Protein AF-A0A1R3HVA0-F1 (afdb_monomer)

pLDDT: mean 83.68, std 16.05, range [24.59, 98.0]

Sequence (329 aa):
MGEVDPAFIQELEHRPKLSAIEAEGIPLIDLSVLNSADAEPDPNTLHSLVSEVGNACREWGFFQVINHGVSVEQRQKLEKASREFFAQQLEEKVKVRRDEVKVYGYYDGEHTKNVRDWKEVFDFLVQNPTIVPASKNPDDKEVIEWHNQWPHYPPELREACEEYSEELEKLAFKLMELIALSLGLPPNKFHVLGNSSEPYSKHFVLVHGSCHGSWSWYKLVPLLKSGGHNVTAIDLAGSGVDPQQVNTLRSISDYIKPLRDFMESLPDQQKVVLVGHSLGGLAISQAMERFPHKISVAVFVTALMPGPTLNISTLTERAYIVWIFGPTF

Foldseek 3Di:
DDDDPPLQDDDPVPDDDPPDPPPPDAAEQECLQVPDPPDNRDPVVLVVNLQSLLCNCVPPVGHHYPPLVQDPVLVVLLVVQVCFLVPDDPVQQCVQDADPQQNFGKDQQDDDPSGGHPDIDGGDDLDPQDWDQPDPDPVGPDIDTHGHRDGPPPPCNVVSCNVNVVSVVVSVLVSQLSPCVSVVHHSCPCVVVPDDPDLPAAEAEAEEAPPAALCVCVPVCVVSVVSVYHYDRGGFDCHDPHPHPPVPDPFVCNRLVRVVVVLVPDDLQAAHEYEAEAARLLSVLVCCVVPVSRYPHYHYHVYDHQDPVRDVVNVRPPDPPPDPDDDDD

Secondary structure (DSSP, 8-state):
-PPPPGGG---TTTS--SS----TT--EEE-GGG--TTSPPPHHHHHHHHHHHHHHHHHTS--EEES----HHHHHHHHHHHHHHHTS-HHHHGGGB--SSS-SEEE---EETTEE-S--EEE--SSSSEEEESSS-TT---EEEE-----SSSTTHHHHHHHHHHHHHHHHHHHHHHHHHHTTS-GGGGGGGS--SS----EEEEE--TT--GGGGTTHHHHHHHTT-EEEEEPPTTSTT--S-GGG--SHHHHTHHHHHHHHHS-TT--EEEEEETTHHHHHHHHHHH-GGGEEEEEEES-----TTS-HHHHHHH------PPP--

Nearest PDB structures (foldseek):
  3sty-assembly1_A  TM=9.573E-01  e=1.023E-14  Solanum habrochaites
  3stx-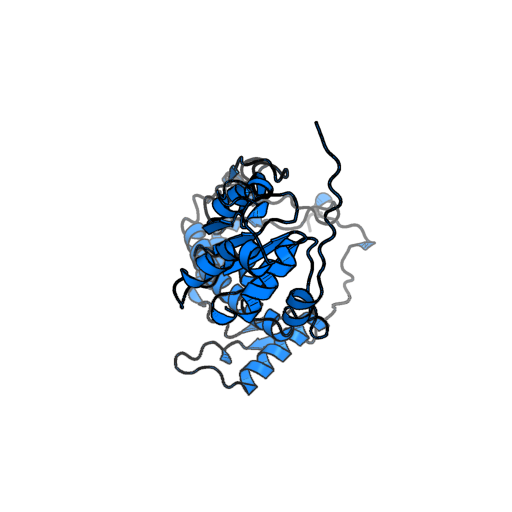assembly1_A  TM=9.542E-01  e=3.413E-14  Solanum habrochaites
  3stw-assembly1_A  TM=9.566E-01  e=6.435E-14  Solanum habrochaites
  3stx-assembly1_B  TM=9.586E-01  e=8.294E-14  Solanum habrochaites
  8sni-assembly2_B  TM=9.884E-01  e=5.924E-13  Hevea brasiliensis

Structure (mmCIF, N/CA/C/O backbone):
data_AF-A0A1R3HVA0-F1
#
_entry.id   AF-A0A1R3HVA0-F1
#
loop_
_atom_site.group_PDB
_atom_site.id
_atom_site.type_symbol
_atom_site.label_atom_id
_atom_site.label_alt_id
_atom_site.label_comp_id
_atom_site.label_asym_id
_atom_site.label_entity_id
_atom_site.label_seq_id
_atom_site.pdbx_PDB_ins_code
_atom_site.Cartn_x
_atom_site.Cartn_y
_atom_site.Cartn_z
_atom_site.occupancy
_atom_site.B_iso_or_equiv
_atom_site.auth_seq_id
_atom_site.auth_comp_id
_atom_site.auth_asym_id
_atom_site.auth_atom_id
_atom_site.pdbx_PDB_model_num
ATOM 1 N N . MET A 1 1 ? 1.323 -26.813 -36.403 1.00 47.94 1 MET A N 1
ATOM 2 C CA . MET A 1 1 ? 1.573 -26.145 -35.110 1.00 47.94 1 MET A CA 1
ATOM 3 C C . MET A 1 1 ? 3.075 -26.005 -35.000 1.00 47.94 1 MET A C 1
ATOM 5 O O . MET A 1 1 ? 3.745 -27.011 -35.188 1.00 47.94 1 MET A O 1
ATOM 9 N N . GLY A 1 2 ? 3.594 -24.783 -34.859 1.00 72.06 2 GLY A N 1
ATOM 10 C CA . GLY A 1 2 ? 5.030 -24.588 -34.638 1.00 72.06 2 GLY A CA 1
ATOM 11 C C . GLY A 1 2 ? 5.445 -25.205 -33.303 1.00 72.06 2 GLY A C 1
ATOM 12 O O . GLY A 1 2 ? 4.613 -25.312 -32.401 1.00 72.06 2 GLY A O 1
ATOM 13 N N . GLU A 1 3 ? 6.694 -25.652 -33.200 1.00 85.31 3 GLU A N 1
ATOM 14 C CA . GLU A 1 3 ? 7.251 -26.094 -31.922 1.00 85.31 3 GLU A CA 1
ATOM 15 C C . GLU A 1 3 ? 7.268 -24.920 -30.934 1.00 85.31 3 GLU A C 1
ATOM 17 O O . GLU A 1 3 ? 7.569 -23.783 -31.300 1.00 85.31 3 GLU A O 1
ATOM 22 N N . VAL A 1 4 ? 6.885 -25.197 -29.689 1.00 86.12 4 VAL A N 1
ATOM 23 C CA . VAL A 1 4 ? 6.932 -24.231 -28.588 1.00 86.12 4 VAL A CA 1
ATOM 24 C C . VAL A 1 4 ? 8.390 -24.080 -28.163 1.00 86.12 4 VAL A C 1
ATOM 26 O O . VAL A 1 4 ? 9.063 -25.090 -27.961 1.00 86.12 4 VAL A O 1
ATOM 29 N N . ASP A 1 5 ? 8.873 -22.843 -28.024 1.00 90.06 5 ASP A N 1
ATOM 30 C CA . ASP A 1 5 ? 10.244 -22.575 -27.579 1.00 90.06 5 ASP A CA 1
ATOM 31 C C . ASP A 1 5 ? 10.501 -23.259 -26.213 1.00 90.06 5 ASP A C 1
ATOM 33 O O . ASP A 1 5 ? 9.749 -23.018 -25.257 1.00 90.06 5 ASP A O 1
ATOM 37 N N . PRO A 1 6 ? 11.536 -24.123 -26.107 1.00 91.31 6 PRO A N 1
ATOM 38 C CA . PRO A 1 6 ? 11.882 -24.827 -24.876 1.00 91.31 6 PRO A CA 1
ATOM 39 C C . PRO A 1 6 ? 12.044 -23.929 -23.647 1.00 91.31 6 PRO A C 1
ATOM 41 O O . PRO A 1 6 ? 11.809 -24.400 -22.537 1.00 91.31 6 PRO A O 1
ATOM 44 N N . ALA A 1 7 ? 12.382 -22.646 -23.823 1.00 90.69 7 ALA A N 1
ATOM 45 C CA . ALA A 1 7 ? 12.515 -21.684 -22.730 1.00 90.69 7 ALA A CA 1
ATOM 46 C C . ALA A 1 7 ? 11.227 -21.500 -21.904 1.00 90.69 7 ALA A C 1
ATOM 48 O O . ALA A 1 7 ? 11.305 -21.095 -20.743 1.00 90.69 7 ALA A O 1
ATOM 49 N N . PHE A 1 8 ? 10.059 -21.813 -22.476 1.00 90.62 8 PHE A N 1
ATOM 50 C CA . PHE A 1 8 ? 8.759 -21.706 -21.806 1.00 90.62 8 PHE A CA 1
ATOM 51 C C . PHE A 1 8 ? 8.216 -23.041 -21.281 1.00 90.62 8 PHE A C 1
ATOM 53 O O . PHE A 1 8 ? 7.130 -23.099 -20.696 1.00 90.62 8 PHE A O 1
ATOM 60 N N . ILE A 1 9 ? 8.920 -24.146 -21.528 1.00 90.81 9 ILE A N 1
ATOM 61 C CA . ILE A 1 9 ? 8.429 -25.476 -21.185 1.00 90.81 9 ILE A CA 1
ATOM 62 C C . ILE A 1 9 ? 8.780 -25.778 -19.728 1.00 90.81 9 ILE A C 1
ATOM 64 O O . ILE A 1 9 ? 9.924 -26.051 -19.387 1.00 90.81 9 ILE A O 1
ATOM 68 N N . GLN A 1 10 ? 7.760 -25.786 -18.870 1.00 89.31 10 GLN A N 1
ATOM 69 C CA . GLN A 1 10 ? 7.892 -26.214 -17.477 1.00 89.31 10 GLN A CA 1
ATOM 70 C C . GLN A 1 10 ? 8.236 -27.709 -17.366 1.00 89.31 10 GLN A C 1
ATOM 72 O O . GLN A 1 10 ? 7.810 -28.527 -18.196 1.00 89.31 10 GLN A O 1
ATOM 77 N N . GLU A 1 11 ? 8.936 -28.082 -16.295 1.00 88.88 11 GLU A N 1
ATOM 78 C CA . GLU A 1 11 ? 9.159 -29.484 -15.927 1.00 88.88 11 GLU A CA 1
ATOM 79 C C . GLU A 1 11 ? 7.833 -30.218 -15.703 1.00 88.88 11 GLU A C 1
ATOM 81 O O . GLU A 1 11 ? 6.837 -29.621 -15.284 1.00 88.88 11 GLU A O 1
ATOM 86 N N . LEU A 1 12 ? 7.799 -31.525 -15.983 1.00 88.56 12 LEU A N 1
ATOM 87 C CA . LEU A 1 12 ? 6.560 -32.323 -15.957 1.00 88.56 12 LEU A CA 1
ATOM 88 C C . LEU A 1 12 ? 5.798 -32.212 -14.628 1.00 88.56 12 LEU A C 1
ATOM 90 O O . LEU A 1 12 ? 4.570 -32.169 -14.628 1.00 88.56 12 LEU A O 1
ATOM 94 N N . GLU A 1 13 ? 6.516 -32.121 -13.511 1.00 87.31 13 GLU A N 1
ATOM 95 C CA . GLU A 1 13 ? 5.953 -31.981 -12.164 1.00 87.31 13 GLU A CA 1
ATOM 96 C C . GLU A 1 13 ? 5.321 -30.609 -11.875 1.00 87.31 13 GLU A C 1
ATOM 98 O O . GLU A 1 13 ? 4.529 -30.476 -10.942 1.00 87.31 13 GLU A O 1
ATOM 103 N N . HIS A 1 14 ? 5.661 -29.581 -12.653 1.00 85.44 14 HIS A N 1
ATOM 104 C CA . HIS A 1 14 ? 5.143 -28.219 -12.501 1.00 85.44 14 HIS A CA 1
ATOM 105 C C . HIS A 1 14 ? 4.044 -27.883 -13.505 1.00 85.44 14 HIS A C 1
ATOM 107 O O . HIS A 1 14 ? 3.395 -26.843 -13.373 1.00 85.44 14 HIS A O 1
ATOM 113 N N . ARG A 1 15 ? 3.820 -28.743 -14.503 1.00 86.12 15 ARG A N 1
ATOM 114 C CA . ARG A 1 15 ? 2.757 -28.538 -15.485 1.00 86.12 15 ARG A CA 1
ATOM 115 C C . ARG A 1 15 ? 1.386 -28.655 -14.817 1.00 86.12 15 ARG A C 1
ATOM 117 O O . ARG A 1 15 ? 1.195 -29.516 -13.952 1.00 86.12 15 ARG A O 1
ATOM 124 N N . PRO A 1 16 ? 0.416 -27.817 -15.220 1.00 78.12 16 PRO A N 1
ATOM 125 C CA . PRO A 1 16 ? -0.932 -27.902 -14.689 1.00 78.12 16 PRO A CA 1
ATOM 126 C C . PRO A 1 16 ? -1.509 -29.292 -14.965 1.00 78.12 16 PRO A C 1
ATOM 128 O O . PRO A 1 16 ? -1.433 -29.814 -16.080 1.00 78.12 16 PRO A O 1
ATOM 131 N N . LYS A 1 17 ? -2.109 -29.897 -13.939 1.00 80.69 17 LYS A N 1
ATOM 132 C CA . LYS A 1 17 ? -2.913 -31.104 -14.117 1.00 80.69 17 LYS A CA 1
ATOM 133 C C . LYS A 1 17 ? -4.196 -30.676 -14.825 1.00 80.69 17 LYS A C 1
ATOM 135 O O . LYS A 1 17 ? -4.985 -29.936 -14.256 1.00 80.69 17 LYS A O 1
ATOM 140 N N . LEU A 1 18 ? -4.389 -31.129 -16.064 1.00 71.56 18 LEU A N 1
ATOM 141 C CA . LEU A 1 18 ? -5.514 -30.747 -16.936 1.00 71.56 18 LEU A CA 1
ATOM 142 C C . LEU A 1 18 ? -6.897 -31.201 -16.435 1.00 71.56 18 LEU A C 1
ATOM 144 O O . LEU A 1 18 ? -7.893 -30.969 -17.116 1.00 71.56 18 LEU A O 1
ATOM 148 N N . SER A 1 19 ? -6.988 -31.842 -15.266 1.00 72.00 19 SER A N 1
ATOM 149 C CA . SER A 1 19 ? -8.260 -31.960 -14.561 1.00 72.00 19 SER A CA 1
ATOM 150 C C . SER A 1 19 ? -8.711 -30.545 -14.212 1.00 72.00 19 SER A C 1
ATOM 152 O O . SER A 1 19 ? -8.188 -29.962 -13.265 1.00 72.00 19 SER A O 1
ATOM 154 N N . ALA A 1 20 ? -9.608 -29.976 -15.018 1.00 61.12 20 ALA A N 1
ATOM 155 C CA . ALA A 1 20 ? -10.210 -28.681 -14.756 1.00 61.12 20 ALA A CA 1
ATOM 156 C C . ALA A 1 20 ? -10.755 -28.690 -13.325 1.00 61.12 20 ALA A C 1
ATOM 158 O O . ALA A 1 20 ? -11.711 -29.398 -13.018 1.00 61.12 20 ALA A O 1
ATOM 159 N N . ILE A 1 21 ? -10.091 -27.961 -12.433 1.00 61.34 21 ILE A N 1
ATOM 160 C CA . ILE A 1 21 ? -10.681 -27.607 -11.154 1.00 61.34 21 ILE A CA 1
ATOM 161 C C . ILE A 1 21 ? -11.574 -26.425 -11.507 1.00 61.34 21 ILE A C 1
ATOM 163 O O . ILE A 1 21 ? -11.087 -25.302 -11.635 1.00 61.34 21 ILE A O 1
ATOM 167 N N . GLU A 1 22 ? -12.855 -26.680 -11.773 1.00 61.09 22 GLU A N 1
ATOM 168 C CA . GLU A 1 22 ? -13.839 -25.603 -11.723 1.00 61.09 22 GLU A CA 1
ATOM 169 C C . GLU A 1 22 ? -13.819 -25.080 -10.287 1.00 61.09 22 GLU A C 1
ATOM 171 O O . GLU A 1 22 ? -14.190 -25.777 -9.343 1.00 61.09 22 GLU A O 1
ATOM 176 N N . ALA A 1 23 ? -13.267 -23.881 -10.105 1.00 61.72 23 ALA A N 1
ATOM 177 C CA . ALA A 1 23 ? -13.282 -23.203 -8.822 1.00 61.72 23 ALA A CA 1
ATOM 178 C C . ALA A 1 23 ? -14.715 -22.723 -8.555 1.00 61.72 23 ALA A C 1
ATOM 180 O O . ALA A 1 23 ? -15.073 -21.586 -8.858 1.00 61.72 23 ALA A O 1
ATOM 181 N N . GLU A 1 24 ? -15.558 -23.604 -8.022 1.00 70.75 24 GLU A N 1
ATOM 182 C CA . GLU A 1 24 ? -16.847 -23.210 -7.466 1.00 70.75 24 GLU A CA 1
ATOM 183 C C . GLU A 1 24 ? -16.606 -22.440 -6.158 1.00 70.75 24 GLU A C 1
ATOM 185 O O . GLU A 1 24 ? -15.969 -22.948 -5.237 1.00 70.75 24 GLU A O 1
ATOM 190 N N . GLY A 1 25 ? -17.120 -21.210 -6.062 1.00 76.75 25 GLY A N 1
ATOM 191 C CA . GLY A 1 25 ? -17.254 -20.528 -4.770 1.00 76.75 25 GLY A CA 1
ATOM 192 C C . GLY A 1 25 ? -16.210 -19.473 -4.398 1.00 76.75 25 GLY A C 1
ATOM 193 O O . GLY A 1 25 ? -16.122 -19.158 -3.214 1.00 76.75 25 GLY A O 1
ATOM 194 N N . ILE A 1 26 ? -15.472 -18.875 -5.349 1.00 89.00 26 ILE A N 1
ATOM 195 C CA . ILE A 1 26 ? -14.672 -17.669 -5.039 1.00 89.00 26 ILE A CA 1
ATOM 196 C C . ILE A 1 26 ? -15.607 -16.605 -4.432 1.00 89.00 26 ILE A C 1
ATOM 198 O O . ILE A 1 26 ? -16.577 -16.228 -5.100 1.00 89.00 26 ILE A O 1
ATOM 202 N N . PRO A 1 27 ? -15.333 -16.097 -3.215 1.00 94.19 27 PRO A N 1
ATOM 203 C CA . PRO A 1 27 ? -16.203 -15.125 -2.567 1.00 94.19 27 PRO A CA 1
ATOM 204 C C . PRO A 1 27 ? -16.383 -13.868 -3.420 1.00 94.19 27 PRO A C 1
ATOM 206 O O . PRO A 1 27 ? -15.420 -13.357 -3.997 1.00 94.19 27 PRO A O 1
ATOM 209 N N . LEU A 1 28 ? -17.617 -13.371 -3.488 1.00 95.12 28 LEU A N 1
ATOM 210 C CA . LEU A 1 28 ? -17.992 -12.152 -4.199 1.00 95.12 28 LEU A CA 1
ATOM 211 C C . LEU A 1 28 ? -18.483 -11.124 -3.177 1.00 95.12 28 LEU A C 1
ATOM 213 O O . LEU A 1 28 ? -19.538 -11.313 -2.582 1.00 95.12 28 LEU A O 1
ATOM 217 N N . ILE A 1 29 ? -17.708 -10.061 -2.974 1.00 95.75 29 ILE A N 1
ATOM 218 C CA . ILE A 1 29 ? -17.959 -9.023 -1.973 1.00 95.75 29 ILE A CA 1
ATOM 219 C C . ILE A 1 29 ? -18.589 -7.799 -2.641 1.00 95.75 29 ILE A C 1
ATOM 221 O O . ILE A 1 29 ? -18.027 -7.236 -3.583 1.00 95.75 29 ILE A O 1
ATOM 225 N N . ASP A 1 30 ? -19.740 -7.363 -2.138 1.00 95.19 30 ASP A N 1
ATOM 226 C CA . ASP A 1 30 ? -20.446 -6.176 -2.622 1.00 95.19 30 ASP A CA 1
ATOM 227 C C . ASP A 1 30 ? -20.134 -4.951 -1.747 1.00 95.19 30 ASP A C 1
ATOM 229 O O . ASP A 1 30 ? -20.481 -4.909 -0.568 1.00 95.19 30 ASP A O 1
ATOM 233 N N . LEU A 1 31 ? -19.484 -3.933 -2.327 1.00 94.38 31 LEU A N 1
ATOM 234 C CA . LEU A 1 31 ? -19.133 -2.689 -1.627 1.00 94.38 31 LEU A CA 1
ATOM 235 C C . LEU A 1 31 ? -20.160 -1.564 -1.794 1.00 94.38 31 LEU A C 1
ATOM 237 O O . LEU A 1 31 ? -19.893 -0.432 -1.388 1.00 94.38 31 LEU A O 1
ATOM 241 N N . SER A 1 32 ? -21.341 -1.838 -2.352 1.00 91.19 32 SER A N 1
ATOM 242 C CA . SER A 1 32 ? -22.415 -0.842 -2.493 1.00 91.19 32 SER A CA 1
ATOM 243 C C . SER A 1 32 ? -22.791 -0.183 -1.162 1.00 91.19 32 SER A C 1
ATOM 245 O O . SER A 1 32 ? -23.057 1.019 -1.139 1.00 91.19 32 SER A O 1
ATOM 247 N N . VAL A 1 33 ? -22.706 -0.930 -0.054 1.00 87.31 33 VAL A N 1
ATOM 248 C CA . VAL A 1 33 ? -22.934 -0.451 1.323 1.00 87.31 33 VAL A CA 1
ATOM 249 C C . VAL A 1 33 ? -22.025 0.732 1.690 1.00 87.31 33 VAL A C 1
ATOM 251 O O . VAL A 1 33 ? -22.415 1.576 2.488 1.00 87.31 33 VAL A O 1
ATOM 254 N N . LEU A 1 34 ? -20.831 0.831 1.096 1.00 84.81 34 LEU A N 1
ATOM 255 C CA . LEU A 1 34 ? -19.857 1.891 1.384 1.00 84.81 34 LEU A CA 1
ATOM 256 C C . LEU A 1 34 ? -19.967 3.111 0.457 1.00 84.81 34 LEU A C 1
ATOM 258 O O . LEU A 1 34 ? -19.249 4.090 0.656 1.00 84.81 34 LEU A O 1
ATOM 262 N N . ASN A 1 35 ? -20.812 3.058 -0.574 1.00 77.06 35 ASN A N 1
ATOM 263 C CA . ASN A 1 35 ? -20.910 4.112 -1.589 1.00 77.06 35 ASN A CA 1
ATOM 264 C C . ASN A 1 35 ? -22.162 4.991 -1.440 1.00 77.06 35 ASN A C 1
ATOM 266 O O . ASN A 1 35 ? -22.431 5.817 -2.313 1.00 77.06 35 ASN A O 1
ATOM 270 N N . SER A 1 36 ? -22.946 4.834 -0.369 1.00 69.00 36 SER A N 1
ATOM 271 C CA . SER A 1 36 ? -24.101 5.695 -0.104 1.00 69.00 36 SER A CA 1
ATOM 272 C C . SER A 1 36 ? -23.646 7.098 0.304 1.00 69.00 36 SER A C 1
ATOM 274 O O . SER A 1 36 ? -23.049 7.279 1.361 1.00 69.00 36 SER A O 1
ATOM 276 N N . ALA A 1 37 ? -23.953 8.095 -0.528 1.00 57.78 37 ALA A N 1
ATOM 277 C CA . ALA A 1 37 ? -23.491 9.475 -0.364 1.00 57.78 37 ALA A CA 1
ATOM 278 C C . ALA A 1 37 ? -24.059 10.215 0.868 1.00 57.78 37 ALA A C 1
ATOM 280 O O . ALA A 1 37 ? -23.504 11.241 1.248 1.00 57.78 37 ALA A O 1
ATOM 281 N N . ASP A 1 38 ? -25.125 9.703 1.501 1.00 50.22 38 ASP A N 1
ATOM 282 C CA . ASP A 1 38 ? -25.958 10.499 2.420 1.00 50.22 38 ASP A CA 1
ATOM 283 C C . ASP A 1 38 ? -26.167 9.907 3.832 1.00 50.22 38 ASP A C 1
ATOM 285 O O . ASP A 1 38 ? -26.897 10.490 4.635 1.00 50.22 38 ASP A O 1
ATOM 289 N N . ALA A 1 39 ? -25.538 8.782 4.190 1.00 58.91 39 ALA A N 1
ATOM 290 C CA . ALA A 1 39 ? -25.623 8.236 5.550 1.00 58.91 39 ALA A CA 1
ATOM 291 C C . ALA A 1 39 ? -24.434 7.329 5.883 1.00 58.91 39 ALA A C 1
ATOM 293 O O . ALA A 1 39 ? -23.946 6.608 5.011 1.00 58.91 39 ALA A O 1
ATOM 294 N N . GLU A 1 40 ? -24.003 7.328 7.152 1.00 69.19 40 GLU A N 1
ATOM 295 C CA . GLU A 1 40 ? -23.144 6.249 7.644 1.00 69.19 40 GLU A CA 1
ATOM 296 C C . GLU A 1 40 ? -23.861 4.904 7.451 1.00 69.19 40 GLU A C 1
ATOM 298 O O . GLU A 1 40 ? -25.070 4.818 7.708 1.00 69.19 40 GLU A O 1
ATOM 303 N N . PRO A 1 41 ? -23.150 3.864 6.982 1.00 73.88 41 PRO A N 1
ATOM 304 C CA . PRO A 1 41 ? -23.753 2.561 6.759 1.00 73.88 41 PRO A CA 1
ATOM 305 C C . PRO A 1 41 ? -24.333 2.016 8.064 1.00 73.88 41 PRO A C 1
ATOM 307 O O . PRO A 1 41 ? -23.747 2.178 9.137 1.00 73.88 41 PRO A O 1
ATOM 310 N N . ASP A 1 42 ? -25.484 1.346 7.969 1.00 83.06 42 ASP A N 1
ATOM 311 C CA . ASP A 1 42 ? -26.102 0.707 9.128 1.00 83.06 42 ASP A CA 1
ATOM 312 C C . ASP A 1 42 ? -25.081 -0.228 9.812 1.00 83.06 42 ASP A C 1
ATOM 314 O O . ASP A 1 42 ? -24.479 -1.068 9.128 1.00 83.06 42 ASP A O 1
ATOM 318 N N . PRO A 1 43 ? -24.883 -0.134 11.141 1.00 85.62 43 PRO A N 1
ATOM 319 C CA . PRO A 1 43 ? -23.857 -0.903 11.838 1.00 85.62 43 PRO A CA 1
ATOM 320 C C . PRO A 1 43 ? -23.947 -2.418 11.626 1.00 85.62 43 PRO A C 1
ATOM 322 O O . PRO A 1 43 ? -22.913 -3.085 11.593 1.00 85.62 43 PRO A O 1
ATOM 325 N N . ASN A 1 44 ? -25.152 -2.976 11.450 1.00 88.31 44 ASN A N 1
ATOM 326 C CA . ASN A 1 44 ? -25.306 -4.411 11.204 1.00 88.31 44 ASN A CA 1
ATOM 327 C C . ASN A 1 44 ? -24.876 -4.776 9.781 1.00 88.31 44 ASN A C 1
ATOM 329 O O . ASN A 1 44 ? -24.213 -5.795 9.588 1.00 88.31 44 ASN A O 1
ATOM 333 N N . THR A 1 45 ? -25.209 -3.940 8.792 1.00 89.62 45 THR A N 1
ATOM 334 C CA . THR A 1 45 ? -24.762 -4.147 7.403 1.00 89.62 45 THR A CA 1
ATOM 335 C C . THR A 1 45 ? -23.243 -4.051 7.272 1.00 89.62 45 THR A C 1
ATOM 337 O O . THR A 1 45 ? -22.629 -4.923 6.657 1.00 89.62 45 THR A O 1
ATOM 340 N N . LEU A 1 46 ? -22.618 -3.069 7.932 1.00 90.81 46 LEU A N 1
ATOM 341 C CA . LEU A 1 46 ? -21.163 -2.942 7.974 1.00 90.81 46 LEU A CA 1
ATOM 342 C C . LEU A 1 46 ? -20.518 -4.144 8.675 1.00 90.81 46 LEU A C 1
ATOM 344 O O . LEU A 1 46 ? -19.532 -4.686 8.182 1.00 90.81 46 LEU A O 1
ATOM 348 N N . HIS A 1 47 ? -21.089 -4.602 9.793 1.00 93.25 47 HIS A N 1
ATOM 349 C CA . HIS A 1 47 ? -20.601 -5.789 10.493 1.00 93.25 47 HIS A CA 1
ATOM 350 C C . HIS A 1 47 ? -20.683 -7.055 9.621 1.00 93.25 47 HIS A C 1
ATOM 352 O O . HIS A 1 47 ? -19.749 -7.857 9.627 1.00 93.25 47 HIS A O 1
ATOM 358 N N . SER A 1 48 ? -21.763 -7.232 8.846 1.00 95.00 48 SER A N 1
ATOM 359 C CA . SER A 1 48 ? -21.881 -8.346 7.889 1.00 95.00 48 SER A CA 1
ATOM 360 C C . SER A 1 48 ? -20.780 -8.285 6.835 1.00 95.00 48 SER A C 1
ATOM 362 O O . SER A 1 48 ? -20.054 -9.259 6.659 1.00 95.00 48 SER A O 1
ATOM 364 N N . LEU A 1 49 ? -20.585 -7.118 6.213 1.00 95.88 49 LEU A N 1
ATOM 365 C CA . LEU A 1 49 ? -19.547 -6.909 5.204 1.00 95.88 49 LEU A CA 1
ATOM 366 C C . LEU A 1 49 ? -18.141 -7.198 5.755 1.00 95.88 49 LEU A C 1
ATOM 368 O O . LEU A 1 49 ? -17.355 -7.908 5.130 1.00 95.88 49 LEU A O 1
ATOM 372 N N . VAL A 1 50 ? -17.829 -6.690 6.950 1.00 96.69 50 VAL A N 1
ATOM 373 C CA . VAL A 1 50 ? -16.552 -6.950 7.632 1.00 96.69 50 VAL A CA 1
ATOM 374 C C . VAL A 1 50 ? -16.363 -8.447 7.894 1.00 96.69 50 VAL A C 1
ATOM 376 O O . VAL A 1 50 ? -15.269 -8.975 7.687 1.00 96.69 50 VAL A O 1
ATOM 379 N N . SER A 1 51 ? -17.419 -9.149 8.316 1.00 96.94 51 SER A N 1
ATOM 380 C CA . SER A 1 51 ? -17.369 -10.597 8.529 1.00 96.94 51 SER A CA 1
ATOM 381 C C . SER A 1 51 ? -17.161 -11.368 7.224 1.00 96.94 51 SER A C 1
ATOM 383 O O . SER A 1 51 ? -16.413 -12.344 7.218 1.00 96.94 51 SER A O 1
ATOM 385 N N . GLU A 1 52 ? -17.801 -10.961 6.128 1.00 96.69 52 GLU A N 1
ATOM 386 C CA . GLU A 1 52 ? -17.643 -11.589 4.813 1.00 96.69 52 GLU A CA 1
ATOM 387 C C . GLU A 1 52 ? -16.218 -11.421 4.278 1.00 96.69 52 GLU A C 1
ATOM 389 O O . GLU A 1 52 ? -15.601 -12.406 3.868 1.00 96.69 52 GLU A O 1
ATOM 394 N N . VAL A 1 53 ? -15.657 -10.210 4.371 1.00 96.69 53 VAL A N 1
ATOM 395 C CA . VAL A 1 53 ? -14.256 -9.938 4.012 1.00 96.69 53 VAL A CA 1
ATOM 396 C C . VAL A 1 53 ? -13.305 -10.763 4.879 1.00 96.69 53 VAL A C 1
ATOM 398 O O . VAL A 1 53 ? -12.412 -11.424 4.351 1.00 96.69 53 VAL A O 1
ATOM 401 N N . GLY A 1 54 ? -13.518 -10.793 6.198 1.00 96.75 54 GLY A N 1
ATOM 402 C CA . GLY A 1 54 ? -12.705 -11.589 7.118 1.00 96.75 54 GLY A CA 1
ATOM 403 C C . GLY A 1 54 ? -12.720 -13.085 6.790 1.00 96.75 54 GLY A C 1
ATOM 404 O O . GLY A 1 54 ? -11.666 -13.725 6.761 1.00 96.75 54 GLY A O 1
ATOM 405 N N . ASN A 1 55 ? -13.898 -13.636 6.486 1.00 96.12 55 ASN A N 1
ATOM 406 C CA . ASN A 1 55 ? -14.057 -15.035 6.088 1.00 96.12 55 ASN A CA 1
ATOM 407 C C . ASN A 1 55 ? -13.383 -15.320 4.742 1.00 96.12 55 ASN A C 1
ATOM 409 O O . ASN A 1 55 ? -12.680 -16.319 4.611 1.00 96.12 55 ASN A O 1
ATOM 413 N N . ALA A 1 56 ? -13.533 -14.431 3.759 1.00 95.00 56 ALA A N 1
ATOM 414 C CA . ALA A 1 56 ? -12.875 -14.569 2.466 1.00 95.00 56 ALA A CA 1
ATOM 415 C C . ALA A 1 56 ? -11.341 -14.551 2.597 1.00 95.00 56 ALA A C 1
ATOM 417 O O . ALA A 1 56 ? -10.657 -15.412 2.044 1.00 95.00 56 ALA A O 1
ATOM 418 N N . CYS A 1 57 ? -10.789 -13.629 3.391 1.00 94.56 57 CYS A N 1
ATOM 419 C CA . CYS A 1 57 ? -9.358 -13.588 3.686 1.00 94.56 57 CYS A CA 1
ATOM 420 C C . CYS A 1 57 ? -8.865 -14.854 4.399 1.00 94.56 57 CYS A C 1
ATOM 422 O O . CYS A 1 57 ? -7.782 -15.341 4.083 1.00 94.56 57 CYS A O 1
ATOM 424 N N . ARG A 1 58 ? -9.639 -15.382 5.356 1.00 93.75 58 ARG A N 1
ATOM 425 C CA . ARG A 1 58 ? -9.261 -16.551 6.162 1.00 93.75 58 ARG A CA 1
ATOM 426 C C . ARG A 1 58 ? -9.325 -17.864 5.382 1.00 93.75 58 ARG A C 1
ATOM 428 O O . ARG A 1 58 ? -8.398 -18.659 5.482 1.00 93.75 58 ARG A O 1
ATOM 435 N N . GLU A 1 59 ? -10.421 -18.101 4.669 1.00 92.25 59 GLU A N 1
ATOM 436 C CA . GLU A 1 59 ? -10.710 -19.401 4.051 1.00 92.25 59 GLU A CA 1
ATOM 437 C C . GLU A 1 59 ? -10.142 -19.508 2.631 1.00 92.25 59 GLU A C 1
ATOM 439 O O . GLU A 1 59 ? -9.705 -20.581 2.220 1.00 92.25 59 GLU A O 1
ATOM 444 N N . TRP A 1 60 ? -10.117 -18.396 1.887 1.00 91.44 60 TRP A N 1
ATOM 445 C CA . TRP A 1 60 ? -9.689 -18.378 0.484 1.00 91.44 60 TRP A CA 1
ATOM 446 C C . TRP A 1 60 ? -8.364 -17.652 0.262 1.00 91.44 60 TRP A C 1
ATOM 448 O O . TRP A 1 60 ? -7.596 -18.032 -0.619 1.00 91.44 60 TRP A O 1
ATOM 458 N N . GLY A 1 61 ? -8.107 -16.573 1.005 1.00 90.00 61 GLY A N 1
ATOM 459 C CA . GLY A 1 61 ? -6.998 -15.657 0.720 1.00 90.00 61 GLY A CA 1
ATOM 460 C C . GLY A 1 61 ? -7.180 -14.846 -0.573 1.00 90.00 61 GLY A C 1
ATOM 461 O O . GLY A 1 61 ? -6.277 -14.110 -0.963 1.00 90.00 61 GLY A O 1
ATOM 462 N N . PHE A 1 62 ? -8.339 -14.963 -1.232 1.00 90.50 62 PHE A N 1
ATOM 463 C CA . PHE A 1 62 ? -8.703 -14.258 -2.460 1.00 90.50 62 PHE A CA 1
ATOM 464 C C . PHE A 1 62 ? -10.225 -14.074 -2.543 1.00 90.50 62 PHE A C 1
ATOM 466 O O . PHE A 1 62 ? -10.981 -14.935 -2.094 1.00 90.50 62 PHE A O 1
ATOM 473 N N . PHE A 1 63 ? -10.679 -12.968 -3.132 1.00 94.62 63 PHE A N 1
ATOM 474 C CA . PHE A 1 63 ? -12.093 -12.687 -3.386 1.00 94.62 63 PHE A CA 1
ATOM 475 C C . PHE A 1 63 ? -12.258 -11.689 -4.531 1.00 94.62 63 PHE A C 1
ATOM 477 O O . PHE A 1 63 ? -11.342 -10.941 -4.870 1.00 94.62 63 PHE A O 1
ATOM 484 N N . GLN A 1 64 ? -13.445 -11.682 -5.127 1.00 94.81 64 GLN A N 1
ATOM 485 C CA . GLN A 1 64 ? -13.868 -10.689 -6.107 1.00 94.81 64 GLN A CA 1
ATOM 486 C C . GLN A 1 64 ? -14.630 -9.567 -5.411 1.00 94.81 64 GLN A C 1
ATOM 488 O O . GLN A 1 64 ? -15.291 -9.791 -4.399 1.00 94.81 64 GLN A O 1
ATOM 493 N N . VAL A 1 65 ? -14.568 -8.366 -5.977 1.00 95.50 65 VAL A N 1
ATOM 494 C CA . VAL A 1 65 ? -15.258 -7.191 -5.447 1.00 95.50 65 VAL A CA 1
ATOM 495 C C . VAL A 1 65 ? -16.128 -6.587 -6.542 1.00 95.50 65 VAL A C 1
ATOM 497 O O . VAL A 1 65 ? -15.661 -6.400 -7.664 1.00 95.50 65 VAL A O 1
ATOM 500 N N . ILE A 1 66 ? -17.377 -6.261 -6.220 1.00 95.38 66 ILE A N 1
ATOM 501 C CA . ILE A 1 66 ? -18.313 -5.547 -7.097 1.00 95.38 66 ILE A CA 1
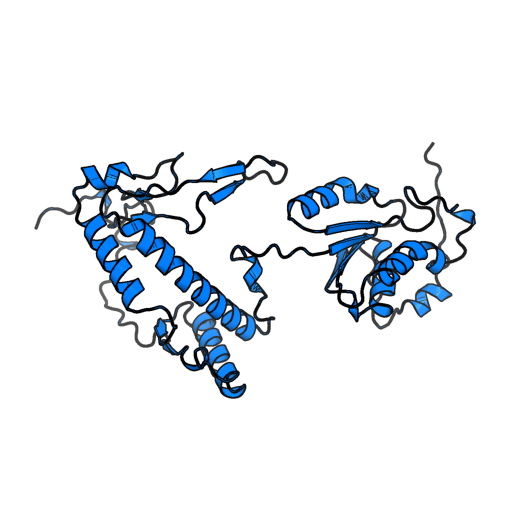ATOM 502 C C . ILE A 1 66 ? -18.800 -4.268 -6.428 1.00 95.38 66 ILE A C 1
ATOM 504 O O . ILE A 1 66 ? -18.641 -4.081 -5.222 1.00 95.38 66 ILE A O 1
ATOM 508 N N . ASN A 1 67 ? -19.372 -3.365 -7.230 1.00 94.56 67 ASN A N 1
ATOM 509 C CA . ASN A 1 67 ? -19.844 -2.060 -6.765 1.00 94.56 67 ASN A CA 1
ATOM 510 C C . ASN A 1 67 ? -18.760 -1.312 -5.968 1.00 94.56 67 ASN A C 1
ATOM 512 O O . ASN A 1 67 ? -19.033 -0.695 -4.950 1.00 94.56 67 ASN A O 1
ATOM 516 N N . HIS A 1 68 ? -17.506 -1.381 -6.416 1.00 93.44 68 HIS A N 1
ATOM 517 C CA . HIS A 1 68 ? -16.335 -0.840 -5.714 1.00 93.44 68 HIS A CA 1
ATOM 518 C C . HIS A 1 68 ? -16.099 0.666 -5.937 1.00 93.44 68 HIS A C 1
ATOM 520 O O . HIS A 1 68 ? -15.142 1.227 -5.414 1.00 93.44 68 HIS A O 1
ATOM 526 N N . GLY A 1 69 ? -16.933 1.331 -6.740 1.00 91.00 69 GLY A N 1
ATOM 527 C CA . GLY A 1 69 ? -16.869 2.779 -6.988 1.00 91.00 69 GLY A CA 1
ATOM 528 C C . GLY A 1 69 ? -15.904 3.223 -8.095 1.00 91.00 69 GLY A C 1
ATOM 529 O O . GLY A 1 69 ? -16.118 4.277 -8.678 1.00 91.00 69 GLY A O 1
ATOM 530 N N . VAL A 1 70 ? -14.898 2.415 -8.448 1.00 93.06 70 VAL A N 1
ATOM 531 C CA . VAL A 1 70 ? -13.988 2.714 -9.578 1.00 93.06 70 VAL A CA 1
ATOM 532 C C . VAL A 1 70 ? -14.737 2.758 -10.918 1.00 93.06 70 VAL A C 1
ATOM 534 O O . VAL A 1 70 ? -15.430 1.796 -11.277 1.00 93.06 70 VAL A O 1
ATOM 537 N N . SER A 1 71 ? -14.566 3.849 -11.676 1.00 94.44 71 SER A N 1
ATOM 538 C CA . SER A 1 71 ? -15.307 4.098 -12.918 1.00 94.44 71 SER A CA 1
ATOM 539 C C . SER A 1 71 ? -15.065 3.019 -13.977 1.00 94.44 71 SER A C 1
ATOM 541 O O . SER A 1 71 ? -13.946 2.549 -14.203 1.00 94.44 71 SER A O 1
ATOM 543 N N . VAL A 1 72 ? -16.136 2.647 -14.681 1.00 94.69 72 VAL A N 1
ATOM 544 C CA . VAL A 1 72 ? -16.064 1.770 -15.859 1.00 94.69 72 VAL A CA 1
ATOM 545 C C . VAL A 1 72 ? -15.240 2.429 -16.970 1.00 94.69 72 VAL A C 1
ATOM 547 O O . VAL A 1 72 ? -14.476 1.745 -17.645 1.00 94.69 72 VAL A O 1
ATOM 550 N N . GLU A 1 73 ? -15.355 3.747 -17.127 1.00 95.44 73 GLU A N 1
ATOM 551 C CA . GLU A 1 73 ? -14.691 4.514 -18.186 1.00 95.44 73 GLU A CA 1
ATOM 552 C C . GLU A 1 73 ? -13.170 4.522 -17.996 1.00 95.44 73 GLU A C 1
ATOM 554 O O . GLU A 1 73 ? -12.433 4.243 -18.940 1.00 95.44 73 GLU A O 1
ATOM 559 N N . GLN A 1 74 ? -12.692 4.739 -16.763 1.00 92.50 74 GLN A N 1
ATOM 560 C CA . GLN A 1 74 ? -11.261 4.681 -16.426 1.00 92.50 74 GLN A CA 1
ATOM 561 C C . GLN A 1 74 ? -10.679 3.285 -16.688 1.00 92.50 74 GLN A C 1
ATOM 563 O O . GLN A 1 74 ? -9.614 3.156 -17.292 1.00 92.50 74 GLN A O 1
ATOM 568 N N . ARG A 1 75 ? -11.412 2.222 -16.320 1.00 94.38 75 ARG A N 1
ATOM 569 C CA . ARG A 1 75 ? -11.009 0.834 -16.612 1.00 94.38 75 ARG A CA 1
ATOM 570 C C . ARG A 1 75 ? -10.896 0.572 -18.110 1.00 94.38 75 ARG A C 1
ATOM 572 O O . ARG A 1 75 ? -9.916 -0.020 -18.551 1.00 94.38 75 ARG A O 1
ATOM 579 N N . GLN A 1 76 ? -11.876 1.024 -18.890 1.00 96.38 76 GLN A N 1
ATOM 580 C CA . GLN A 1 76 ? -11.873 0.866 -20.345 1.00 96.38 76 GLN A CA 1
ATOM 581 C C . GLN A 1 76 ? -10.750 1.670 -21.010 1.00 96.38 76 GLN A C 1
ATOM 583 O O . GLN A 1 76 ? -10.126 1.173 -21.947 1.00 96.38 76 GLN A O 1
ATOM 588 N N . LYS A 1 77 ? -10.463 2.884 -20.519 1.00 96.56 77 LYS A N 1
ATOM 589 C CA . LYS A 1 77 ? -9.352 3.723 -20.989 1.00 96.56 77 LYS A CA 1
ATOM 590 C C . LYS A 1 77 ? -8.010 3.014 -20.783 1.00 96.56 77 LYS A C 1
ATOM 592 O O . LYS A 1 77 ? -7.250 2.884 -21.743 1.00 96.56 77 LYS A O 1
ATOM 597 N N . LEU A 1 78 ? -7.762 2.483 -19.581 1.00 96.31 78 LEU A N 1
ATOM 598 C CA . LEU A 1 78 ? -6.553 1.711 -19.284 1.00 96.31 78 LEU A CA 1
ATOM 599 C C . LEU A 1 78 ? -6.460 0.435 -20.127 1.00 96.31 78 LEU A C 1
ATOM 601 O O . LEU A 1 78 ? -5.413 0.158 -20.708 1.00 96.31 78 LEU A O 1
ATOM 605 N N . GLU A 1 79 ? -7.546 -0.338 -20.224 1.00 96.75 79 GLU A N 1
ATOM 606 C CA . GLU A 1 79 ? -7.561 -1.570 -21.016 1.00 96.75 79 GLU A CA 1
ATOM 607 C C . GLU A 1 79 ? -7.243 -1.286 -22.489 1.00 96.75 79 GLU A C 1
ATOM 609 O O . GLU A 1 79 ? -6.424 -1.980 -23.094 1.00 96.75 79 GLU A O 1
ATOM 614 N N . LYS A 1 80 ? -7.852 -0.242 -23.061 1.00 97.75 80 LYS A N 1
ATOM 615 C CA . LYS A 1 80 ? -7.604 0.180 -24.439 1.00 97.75 80 LYS A CA 1
ATOM 616 C C . LYS A 1 80 ? -6.141 0.578 -24.646 1.00 97.75 80 LYS A C 1
ATOM 618 O O . LYS A 1 80 ? -5.499 0.022 -25.535 1.00 97.75 80 LYS A O 1
ATOM 623 N N . ALA A 1 81 ? -5.610 1.484 -23.822 1.00 97.62 81 ALA A N 1
ATOM 624 C CA . ALA A 1 81 ? -4.231 1.955 -23.951 1.00 97.62 81 ALA A CA 1
ATOM 625 C C . ALA A 1 81 ? -3.214 0.816 -23.751 1.00 97.62 81 ALA A C 1
ATOM 627 O O . ALA A 1 81 ? -2.230 0.715 -24.480 1.00 97.62 81 ALA A O 1
ATOM 628 N N . SER A 1 82 ? -3.476 -0.100 -22.816 1.00 96.94 82 SER A N 1
ATOM 629 C CA . SER A 1 82 ? -2.657 -1.298 -22.613 1.00 96.94 82 SER A CA 1
ATOM 630 C C . SER A 1 82 ? -2.660 -2.202 -23.852 1.00 96.94 82 SER A C 1
ATOM 632 O O . SER A 1 82 ? -1.600 -2.582 -24.352 1.00 96.94 82 SER A O 1
ATOM 634 N N . ARG A 1 83 ? -3.838 -2.488 -24.426 1.00 97.44 83 ARG A N 1
ATOM 635 C CA . ARG A 1 83 ? -3.955 -3.285 -25.661 1.00 97.44 83 ARG A CA 1
ATOM 636 C C . ARG A 1 83 ? -3.212 -2.645 -26.830 1.00 97.44 83 ARG A C 1
ATOM 638 O O . ARG A 1 83 ? -2.516 -3.350 -27.554 1.00 97.44 83 ARG A O 1
ATOM 645 N N . GLU A 1 84 ? -3.345 -1.333 -27.004 1.00 98.00 84 GLU A N 1
ATOM 646 C CA . GLU A 1 84 ? -2.633 -0.576 -28.038 1.00 98.00 84 GLU A CA 1
ATOM 647 C C . GLU A 1 84 ? -1.115 -0.631 -27.832 1.00 98.00 84 GLU A C 1
ATOM 649 O O . GLU A 1 84 ? -0.383 -0.853 -28.796 1.00 98.00 84 GLU A O 1
ATOM 654 N N . PHE A 1 85 ? -0.638 -0.523 -26.587 1.00 97.94 85 PHE A N 1
ATOM 655 C CA . PHE A 1 85 ? 0.782 -0.652 -26.270 1.00 97.94 85 PHE A CA 1
ATOM 656 C C . PHE A 1 85 ? 1.337 -2.035 -26.635 1.00 97.94 85 PHE A C 1
ATOM 658 O O . PHE A 1 85 ? 2.321 -2.121 -27.372 1.00 97.94 85 PHE A O 1
ATOM 665 N N . PHE A 1 86 ? 0.706 -3.112 -26.157 1.00 97.31 86 PHE A N 1
ATOM 666 C CA . PHE A 1 86 ? 1.199 -4.480 -26.354 1.00 97.31 86 PHE A CA 1
ATOM 667 C C . PHE A 1 86 ? 1.022 -5.000 -27.789 1.00 97.31 86 PHE A C 1
ATOM 669 O O . PHE A 1 86 ? 1.745 -5.914 -28.193 1.00 97.31 86 PHE A O 1
ATOM 676 N N . ALA A 1 87 ? 0.119 -4.402 -28.574 1.00 97.25 87 ALA A N 1
ATOM 677 C CA . ALA A 1 87 ? -0.052 -4.693 -29.999 1.00 97.25 87 ALA A CA 1
ATOM 678 C C . ALA A 1 87 ? 1.086 -4.150 -30.883 1.00 97.25 87 ALA A C 1
ATOM 680 O O . ALA A 1 87 ? 1.171 -4.507 -32.061 1.00 97.25 87 ALA A O 1
ATOM 681 N N . GLN A 1 88 ? 1.956 -3.289 -30.347 1.00 97.44 88 GLN A N 1
ATOM 682 C CA . GLN A 1 88 ? 3.114 -2.780 -31.076 1.00 97.44 88 GLN A CA 1
ATOM 683 C C . GLN A 1 88 ? 4.157 -3.868 -31.350 1.00 97.44 88 GLN A C 1
ATOM 685 O O . GLN A 1 88 ? 4.245 -4.890 -30.663 1.00 97.44 88 GLN A O 1
ATOM 690 N N . GLN A 1 89 ? 5.000 -3.597 -32.348 1.00 96.94 89 GLN A N 1
ATOM 691 C CA . GLN A 1 89 ? 6.172 -4.415 -32.640 1.00 96.94 89 GLN A CA 1
ATOM 692 C C . GLN A 1 89 ? 7.144 -4.419 -31.455 1.00 96.94 89 GLN A C 1
ATOM 694 O O . GLN A 1 89 ? 7.209 -3.463 -30.674 1.00 96.94 89 GLN A O 1
ATOM 699 N N . LEU A 1 90 ? 7.918 -5.497 -31.324 1.00 95.31 90 LEU A N 1
ATOM 700 C CA . LEU A 1 90 ? 8.859 -5.664 -30.217 1.00 95.31 90 LEU A CA 1
ATOM 701 C C . LEU A 1 90 ? 9.861 -4.504 -30.152 1.00 95.31 90 LEU A C 1
ATOM 703 O O . LEU A 1 90 ? 10.163 -4.033 -29.060 1.00 95.31 90 LEU A O 1
ATOM 707 N N . GLU A 1 91 ? 10.308 -3.996 -31.301 1.00 96.62 91 GLU A N 1
ATOM 708 C CA . GLU A 1 91 ? 11.260 -2.888 -31.436 1.00 96.62 91 GLU A CA 1
ATOM 709 C C . GLU A 1 91 ? 10.764 -1.589 -30.789 1.00 96.62 91 GLU A C 1
ATOM 711 O O . GLU A 1 91 ? 11.570 -0.802 -30.299 1.00 96.62 91 GLU A O 1
ATOM 716 N N . GLU A 1 92 ? 9.449 -1.365 -30.758 1.00 96.12 92 GLU A N 1
ATOM 717 C CA . GLU A 1 92 ? 8.853 -0.208 -30.089 1.00 96.12 92 GLU A CA 1
ATOM 718 C C . GLU A 1 92 ? 8.756 -0.439 -28.579 1.00 96.12 92 GLU A C 1
ATOM 720 O O . GLU A 1 92 ? 9.154 0.422 -27.792 1.00 96.12 92 GLU A O 1
ATOM 725 N N . LYS A 1 93 ? 8.322 -1.635 -28.162 1.00 96.62 93 LYS A N 1
ATOM 726 C CA . LYS A 1 93 ? 8.183 -1.999 -26.743 1.00 96.62 93 LYS A CA 1
ATOM 727 C C . LYS A 1 93 ? 9.528 -1.992 -26.011 1.00 96.62 93 LYS A C 1
ATOM 729 O O . LYS A 1 93 ? 9.620 -1.503 -24.886 1.00 96.62 93 LYS A O 1
ATOM 734 N N . VAL A 1 94 ? 10.606 -2.453 -26.653 1.00 96.25 94 VAL A N 1
ATOM 735 C CA . VAL A 1 94 ? 11.942 -2.499 -26.028 1.00 96.25 94 VAL A CA 1
ATOM 736 C C . VAL A 1 94 ? 12.575 -1.124 -25.800 1.00 96.25 94 VAL A C 1
ATOM 738 O O . VAL A 1 94 ? 13.520 -1.029 -25.019 1.00 96.25 94 VAL A O 1
ATOM 741 N N . LYS A 1 95 ? 12.058 -0.044 -26.404 1.00 96.31 95 LYS A N 1
ATOM 742 C CA . LYS A 1 95 ? 12.551 1.327 -26.146 1.00 96.31 95 LYS A CA 1
ATOM 743 C C . LYS A 1 95 ? 12.353 1.759 -24.697 1.00 96.31 95 LYS A C 1
ATOM 745 O O . LYS A 1 95 ? 13.109 2.584 -24.194 1.00 96.31 95 LYS A O 1
ATOM 750 N N . VAL A 1 96 ? 11.350 1.185 -24.041 1.00 96.19 96 VAL A N 1
ATOM 751 C CA . VAL A 1 96 ? 11.024 1.410 -22.630 1.00 96.19 96 VAL A CA 1
ATOM 752 C C . VAL A 1 96 ? 11.320 0.178 -21.784 1.00 96.19 96 VAL A C 1
ATOM 754 O O . VAL A 1 96 ? 10.700 -0.023 -20.746 1.00 96.19 96 VAL A O 1
ATOM 757 N N . ARG A 1 97 ? 12.241 -0.686 -22.231 1.00 95.31 97 ARG A N 1
ATOM 758 C CA . ARG A 1 97 ? 12.620 -1.883 -21.480 1.00 95.31 97 ARG A CA 1
ATOM 759 C C . ARG A 1 97 ? 13.268 -1.491 -20.153 1.00 95.31 97 ARG A C 1
ATOM 761 O O . ARG A 1 97 ? 14.154 -0.636 -20.137 1.00 95.31 97 ARG A O 1
ATOM 768 N N . ARG A 1 98 ? 12.862 -2.154 -19.070 1.00 93.75 98 ARG A N 1
ATOM 769 C CA . ARG A 1 98 ? 13.532 -2.008 -17.774 1.00 93.75 98 ARG A CA 1
ATOM 770 C C . ARG A 1 98 ? 14.871 -2.752 -17.723 1.00 93.75 98 ARG A C 1
ATOM 772 O O . ARG A 1 98 ? 15.031 -3.799 -18.359 1.00 93.75 98 ARG A O 1
ATOM 779 N N . ASP A 1 99 ? 15.802 -2.232 -16.935 1.00 89.69 99 ASP A N 1
ATOM 780 C CA . ASP A 1 99 ? 17.120 -2.804 -16.652 1.00 89.69 99 ASP A CA 1
ATOM 781 C C . ASP A 1 99 ? 17.539 -2.552 -15.186 1.00 89.69 99 ASP A C 1
ATOM 783 O O . ASP A 1 99 ? 16.722 -2.148 -14.357 1.00 89.69 99 ASP A O 1
ATOM 787 N N . GLU A 1 100 ? 18.801 -2.834 -14.844 1.00 84.00 100 GLU A N 1
ATOM 788 C CA . GLU A 1 100 ? 19.340 -2.676 -13.482 1.00 84.00 100 GLU A CA 1
ATOM 789 C C . GLU A 1 100 ? 19.330 -1.223 -12.976 1.00 84.00 100 GLU A C 1
ATOM 791 O O . GLU A 1 100 ? 19.400 -0.989 -11.771 1.00 84.00 100 GLU A O 1
ATOM 796 N N . VAL A 1 101 ? 19.242 -0.246 -13.882 1.00 83.88 101 VAL A N 1
ATOM 797 C CA . VAL A 1 101 ? 19.224 1.189 -13.575 1.00 83.88 101 VAL A CA 1
ATOM 798 C C . VAL A 1 101 ? 17.806 1.740 -13.719 1.00 83.88 101 VAL A C 1
ATOM 800 O O . VAL A 1 101 ? 17.288 2.415 -12.831 1.00 83.88 101 VAL A O 1
ATOM 803 N N . LYS A 1 102 ? 17.155 1.443 -14.843 1.00 87.75 102 LYS A N 1
ATOM 804 C CA . LYS A 1 102 ? 15.782 1.825 -15.169 1.00 87.75 102 LYS A CA 1
ATOM 805 C C . LYS A 1 102 ? 14.851 0.701 -14.753 1.00 87.75 102 LYS A C 1
ATOM 807 O O . LYS A 1 102 ? 14.467 -0.122 -15.569 1.00 87.75 102 LYS A O 1
ATOM 812 N N . VAL A 1 103 ? 14.486 0.662 -13.483 1.00 86.81 103 VAL A N 1
ATOM 813 C CA . VAL A 1 103 ? 13.813 -0.502 -12.884 1.00 86.81 103 VAL A CA 1
ATOM 814 C C . VAL A 1 103 ? 12.341 -0.703 -13.299 1.00 86.81 103 VAL A C 1
ATOM 816 O O . VAL A 1 103 ? 11.777 -1.766 -13.038 1.00 86.81 103 VAL A O 1
ATOM 819 N N . TYR A 1 104 ? 11.727 0.269 -13.983 1.00 90.94 104 TYR A N 1
ATOM 820 C CA . TYR A 1 104 ? 10.327 0.237 -14.434 1.00 90.94 104 TYR A CA 1
ATOM 821 C C . TYR A 1 104 ? 10.210 0.404 -15.949 1.00 90.94 104 TYR A C 1
ATOM 823 O O . TYR A 1 104 ? 11.019 1.094 -16.568 1.00 90.94 104 TYR A O 1
ATOM 831 N N . GLY A 1 105 ? 9.193 -0.223 -16.536 1.00 93.94 105 GLY A N 1
ATOM 832 C CA . GLY A 1 105 ? 8.947 -0.263 -17.972 1.00 93.94 105 GLY A CA 1
ATOM 833 C C . GLY A 1 105 ? 8.637 -1.672 -18.479 1.00 93.94 105 GLY A C 1
ATOM 834 O O . GLY A 1 105 ? 8.248 -2.561 -17.721 1.00 93.94 105 GLY A O 1
ATOM 835 N N . TYR A 1 106 ? 8.813 -1.873 -19.782 1.00 96.81 106 TYR A N 1
ATOM 836 C CA . TYR A 1 106 ? 8.537 -3.131 -20.473 1.00 96.81 106 TYR A CA 1
ATOM 837 C C . TYR A 1 106 ? 9.513 -4.248 -20.080 1.00 96.81 106 TYR A C 1
ATOM 839 O O . TYR A 1 106 ? 10.726 -4.034 -19.973 1.00 96.81 106 TYR A O 1
ATOM 847 N N . TYR A 1 107 ? 9.007 -5.471 -19.941 1.00 93.62 107 TYR A N 1
ATOM 848 C CA . TYR A 1 107 ? 9.828 -6.661 -19.767 1.00 93.62 107 TYR A CA 1
ATOM 849 C C . TYR A 1 107 ? 9.104 -7.925 -20.234 1.00 93.62 107 TYR A C 1
ATOM 851 O O . TYR A 1 107 ? 7.891 -8.043 -20.135 1.00 93.62 107 TYR A O 1
ATOM 859 N N . ASP A 1 108 ? 9.857 -8.903 -20.720 1.00 92.56 108 ASP A N 1
ATOM 860 C CA . ASP A 1 108 ? 9.326 -10.162 -21.259 1.00 92.56 108 ASP A CA 1
ATOM 861 C C . ASP A 1 108 ? 10.135 -11.386 -20.809 1.00 92.56 108 ASP A C 1
ATOM 863 O O . ASP A 1 108 ? 9.955 -12.489 -21.321 1.00 92.56 108 ASP A O 1
ATOM 867 N N . GLY A 1 109 ? 11.084 -11.190 -19.893 1.00 89.38 109 GLY A N 1
ATOM 868 C CA . GLY A 1 109 ? 12.046 -12.202 -19.456 1.00 89.38 109 GLY A CA 1
ATOM 869 C C . GLY A 1 109 ? 11.846 -12.663 -18.016 1.00 89.38 109 GLY A C 1
ATOM 870 O O . GLY A 1 109 ? 12.813 -13.099 -17.396 1.00 89.38 109 GLY A O 1
ATOM 871 N N . GLU A 1 110 ? 10.655 -12.497 -17.433 1.00 87.25 110 GLU A N 1
ATOM 872 C CA . GLU A 1 110 ? 10.408 -12.959 -16.060 1.00 87.25 110 GLU A CA 1
ATOM 873 C C . GLU A 1 110 ? 10.461 -14.485 -15.991 1.00 87.25 110 GLU A C 1
ATOM 875 O O . GLU A 1 110 ? 10.089 -15.167 -16.945 1.00 87.25 110 GLU A O 1
ATOM 880 N N . HIS A 1 111 ? 10.955 -15.016 -14.873 1.00 88.88 111 HIS A N 1
ATOM 881 C CA . HIS A 1 111 ? 11.082 -16.454 -14.667 1.00 88.88 111 HIS A CA 1
ATOM 882 C C . HIS A 1 111 ? 10.302 -16.890 -13.431 1.00 88.88 111 HIS A C 1
ATOM 884 O O . HIS A 1 111 ? 10.530 -16.376 -12.335 1.00 88.88 111 HIS A O 1
ATOM 890 N N . THR A 1 112 ? 9.476 -17.921 -13.583 1.00 80.38 112 THR A N 1
ATOM 891 C CA . THR A 1 112 ? 8.845 -18.641 -12.476 1.00 80.38 112 THR A CA 1
ATOM 892 C C . THR A 1 112 ? 9.426 -20.046 -12.409 1.00 80.38 112 THR A C 1
ATOM 894 O O . THR A 1 112 ? 9.309 -20.828 -13.353 1.00 80.38 112 THR A O 1
ATOM 897 N N . LYS A 1 113 ? 10.057 -20.382 -11.275 1.00 81.56 113 LYS A N 1
ATOM 898 C CA . LYS A 1 113 ? 10.773 -21.658 -11.075 1.00 81.56 113 LYS A CA 1
ATOM 899 C C . LYS A 1 113 ? 11.853 -21.912 -12.143 1.00 81.56 113 LYS A C 1
ATOM 901 O O . LYS A 1 113 ? 11.975 -23.016 -12.656 1.00 81.56 113 LYS A O 1
ATOM 906 N N . ASN A 1 114 ? 12.645 -20.883 -12.460 1.00 85.06 114 ASN A N 1
ATOM 907 C CA . ASN A 1 114 ? 13.723 -20.911 -13.465 1.00 85.06 114 ASN A CA 1
ATOM 908 C C . ASN A 1 114 ? 13.276 -21.174 -14.915 1.00 85.06 114 ASN A C 1
ATOM 910 O O . ASN A 1 114 ? 14.120 -21.411 -15.773 1.00 85.06 114 ASN A O 1
ATOM 914 N N . VAL A 1 115 ? 11.978 -21.092 -15.205 1.00 89.62 115 VAL A N 1
ATOM 915 C CA . VAL A 1 115 ? 11.427 -21.203 -16.561 1.00 89.62 115 VAL A CA 1
ATOM 916 C C . VAL A 1 115 ? 10.834 -19.858 -16.944 1.00 89.62 115 VAL A C 1
ATOM 918 O O . VAL A 1 115 ? 10.207 -19.210 -16.104 1.00 89.62 115 VAL A O 1
ATOM 921 N N . ARG A 1 116 ? 11.051 -19.426 -18.189 1.00 90.19 116 ARG A N 1
ATOM 922 C CA . ARG A 1 116 ? 10.556 -18.137 -18.670 1.00 90.19 116 ARG A CA 1
ATOM 923 C C . ARG A 1 116 ? 9.029 -18.149 -18.691 1.00 90.19 116 ARG A C 1
ATOM 925 O O . ARG A 1 116 ? 8.412 -19.070 -19.228 1.00 90.19 116 ARG A O 1
ATOM 932 N N . ASP A 1 117 ? 8.425 -17.115 -18.123 1.00 89.31 117 ASP A N 1
ATOM 933 C CA . ASP A 1 117 ? 6.980 -16.945 -18.134 1.00 89.31 117 ASP A CA 1
ATOM 934 C C . ASP A 1 117 ? 6.494 -16.663 -19.561 1.00 89.31 117 ASP A C 1
ATOM 936 O O . ASP A 1 117 ? 7.077 -15.858 -20.289 1.00 89.31 117 ASP A O 1
ATOM 940 N N . TRP A 1 118 ? 5.377 -17.282 -19.953 1.00 90.88 118 TRP A N 1
ATOM 941 C CA . TRP A 1 118 ? 4.684 -16.959 -21.205 1.00 90.88 118 TRP A CA 1
ATOM 942 C C . TRP A 1 118 ? 3.869 -15.672 -21.039 1.00 90.88 118 TRP A C 1
ATOM 944 O O . TRP A 1 118 ? 2.637 -15.692 -21.012 1.00 90.88 118 TRP A O 1
ATOM 954 N N . LYS A 1 119 ? 4.555 -14.547 -20.839 1.00 92.06 119 LYS A N 1
ATOM 955 C CA . LYS A 1 119 ? 3.926 -13.238 -20.676 1.00 92.06 119 LYS A CA 1
ATOM 956 C C . LYS A 1 119 ? 4.885 -12.109 -21.029 1.00 92.06 119 LYS A C 1
ATOM 958 O O . LYS A 1 119 ? 6.103 -12.249 -20.962 1.00 92.06 119 LYS A O 1
ATOM 963 N N . GLU A 1 120 ? 4.292 -10.967 -21.320 1.00 94.19 120 GLU A N 1
ATOM 964 C CA . GLU A 1 120 ? 4.964 -9.676 -21.325 1.00 94.19 120 GLU A CA 1
ATOM 965 C C . GLU A 1 120 ? 4.358 -8.820 -20.209 1.00 94.19 120 GLU A C 1
ATOM 967 O O . GLU A 1 120 ? 3.188 -8.994 -19.858 1.00 94.19 120 GLU A O 1
ATOM 972 N N . VAL A 1 121 ? 5.148 -7.911 -19.646 1.00 94.44 121 VAL A N 1
ATOM 973 C CA . VAL A 1 121 ? 4.741 -7.011 -18.565 1.00 94.44 121 VAL A CA 1
ATOM 974 C C . VAL A 1 121 ? 5.197 -5.586 -18.848 1.00 94.44 121 VAL A C 1
ATOM 976 O O . VAL A 1 121 ? 6.157 -5.349 -19.583 1.00 94.44 121 VAL A O 1
ATOM 979 N N . PHE A 1 122 ? 4.493 -4.632 -18.251 1.00 95.19 122 PHE A N 1
ATOM 980 C CA . PHE A 1 122 ? 4.901 -3.238 -18.183 1.00 95.19 122 PHE A CA 1
ATOM 981 C C . PHE A 1 122 ? 4.692 -2.769 -16.746 1.00 95.19 122 PHE A C 1
ATOM 983 O O . PHE A 1 122 ? 3.553 -2.670 -16.291 1.00 95.19 122 PHE A O 1
ATOM 990 N N . ASP A 1 123 ? 5.788 -2.507 -16.041 1.00 92.62 123 ASP A N 1
ATOM 991 C CA . ASP A 1 123 ? 5.758 -2.122 -14.631 1.00 92.62 123 ASP A CA 1
ATOM 992 C C . ASP A 1 123 ? 5.933 -0.612 -14.477 1.00 92.62 123 ASP A C 1
ATOM 994 O O . ASP A 1 123 ? 6.757 -0.007 -15.162 1.00 92.62 123 ASP A O 1
ATOM 998 N N . PHE A 1 124 ? 5.203 -0.004 -13.547 1.00 91.38 124 PHE A N 1
ATOM 999 C CA . PHE A 1 124 ? 5.329 1.411 -13.200 1.00 91.38 124 PHE A CA 1
ATOM 1000 C C . PHE A 1 124 ? 4.976 1.638 -11.728 1.00 91.38 124 PHE A C 1
ATOM 1002 O O . PHE A 1 124 ? 4.349 0.789 -11.092 1.00 91.38 124 PHE A O 1
ATOM 1009 N N . LEU A 1 125 ? 5.354 2.800 -11.198 1.00 84.69 125 LEU A N 1
ATOM 1010 C CA . LEU A 1 125 ? 4.899 3.285 -9.896 1.00 84.69 125 LEU A CA 1
ATOM 1011 C C . LEU A 1 125 ? 4.018 4.521 -10.038 1.00 84.69 125 LEU A C 1
ATOM 1013 O O . LEU A 1 125 ? 4.225 5.344 -10.923 1.00 84.69 125 LEU A O 1
ATOM 1017 N N . VAL A 1 126 ? 3.053 4.675 -9.137 1.00 79.75 126 VAL A N 1
ATOM 1018 C CA . VAL A 1 126 ? 2.154 5.840 -9.122 1.00 79.75 126 VAL A CA 1
ATOM 1019 C C . VAL A 1 126 ? 2.928 7.112 -8.767 1.00 79.75 126 VAL A C 1
ATOM 1021 O O . VAL A 1 126 ? 2.813 8.135 -9.435 1.00 79.75 126 VAL A O 1
ATOM 1024 N N . GLN A 1 127 ? 3.783 7.034 -7.745 1.00 76.94 127 GLN A N 1
ATOM 1025 C CA . GLN A 1 127 ? 4.653 8.136 -7.352 1.00 76.94 127 GLN A CA 1
ATOM 1026 C C . GLN A 1 127 ? 5.847 8.230 -8.310 1.00 76.94 127 GLN A C 1
ATOM 1028 O O . GLN A 1 127 ? 6.625 7.289 -8.443 1.00 76.94 127 GLN A O 1
ATOM 1033 N N . ASN A 1 128 ? 6.027 9.369 -8.973 1.00 80.25 128 ASN A N 1
ATOM 1034 C CA . ASN A 1 128 ? 7.120 9.552 -9.926 1.00 80.25 128 ASN A CA 1
ATOM 1035 C C . ASN A 1 128 ? 7.704 10.981 -9.834 1.00 80.25 128 ASN A C 1
ATOM 1037 O O . ASN A 1 128 ? 6.975 11.932 -10.125 1.00 80.25 128 ASN A O 1
ATOM 1041 N N . PRO A 1 129 ? 8.989 11.159 -9.463 1.00 83.44 129 PRO A N 1
ATOM 1042 C CA . PRO A 1 129 ? 9.945 10.108 -9.110 1.00 83.44 129 PRO A CA 1
ATOM 1043 C C . PRO A 1 129 ? 9.585 9.396 -7.804 1.00 83.44 129 PRO A C 1
ATOM 1045 O O . PRO A 1 129 ? 9.101 10.013 -6.855 1.00 83.44 129 PRO A O 1
ATOM 1048 N N . THR A 1 130 ? 9.861 8.095 -7.742 1.00 81.50 130 THR A N 1
ATOM 1049 C CA . THR A 1 130 ? 9.870 7.364 -6.471 1.00 81.50 130 THR A CA 1
ATOM 1050 C C . THR A 1 130 ? 11.241 7.509 -5.831 1.00 81.50 130 THR A C 1
ATOM 1052 O O . THR A 1 130 ? 12.257 7.210 -6.453 1.00 81.50 130 THR A O 1
ATOM 1055 N N . ILE A 1 131 ? 11.268 7.938 -4.573 1.00 81.94 131 ILE A N 1
ATOM 1056 C CA . ILE A 1 131 ? 12.496 8.047 -3.786 1.00 81.94 131 ILE A CA 1
ATOM 1057 C C . ILE A 1 131 ? 12.661 6.753 -2.995 1.00 81.94 131 ILE A C 1
ATOM 1059 O O . ILE A 1 131 ? 11.789 6.405 -2.197 1.00 81.94 131 ILE A O 1
ATOM 1063 N N . VAL A 1 132 ? 13.777 6.052 -3.188 1.00 78.38 132 VAL A N 1
ATOM 1064 C CA . VAL A 1 132 ? 14.101 4.844 -2.418 1.00 78.38 132 VAL A CA 1
ATOM 1065 C C . VAL A 1 132 ? 15.483 4.948 -1.772 1.00 78.38 132 VAL A C 1
ATOM 1067 O O . VAL A 1 132 ? 16.342 5.670 -2.281 1.00 78.38 132 VAL A O 1
ATOM 1070 N N . PRO A 1 133 ? 15.734 4.243 -0.653 1.00 78.62 133 PRO A N 1
ATOM 1071 C CA . PRO A 1 133 ? 17.065 4.183 -0.056 1.00 78.62 133 PRO A CA 1
ATOM 1072 C C . PRO A 1 133 ? 18.099 3.645 -1.050 1.00 78.62 133 PRO A C 1
ATOM 1074 O O . PRO A 1 133 ? 17.855 2.635 -1.714 1.00 78.62 133 PRO A O 1
ATOM 1077 N N . ALA A 1 134 ? 19.262 4.292 -1.130 1.00 80.31 134 ALA A N 1
ATOM 1078 C CA . ALA A 1 134 ? 20.343 3.877 -2.024 1.00 80.31 134 ALA A CA 1
ATOM 1079 C C . ALA A 1 134 ? 20.960 2.531 -1.613 1.00 80.31 134 ALA A C 1
ATOM 1081 O O . ALA A 1 134 ? 21.498 1.803 -2.449 1.00 80.31 134 ALA A O 1
ATOM 1082 N N . SER A 1 135 ? 20.850 2.161 -0.334 1.00 78.25 135 SER A N 1
ATOM 1083 C CA . SER A 1 135 ? 21.288 0.862 0.157 1.00 78.25 135 SER A CA 1
ATOM 1084 C C . SER A 1 135 ? 20.342 0.274 1.202 1.00 78.25 135 SER A C 1
ATOM 1086 O O . SER A 1 135 ? 19.471 0.935 1.764 1.00 78.25 135 SER A O 1
ATOM 1088 N N . LYS A 1 136 ? 20.529 -1.021 1.480 1.00 72.38 136 LYS A N 1
ATOM 1089 C CA . LYS A 1 136 ? 19.822 -1.734 2.557 1.00 72.38 136 LYS A CA 1
ATOM 1090 C C . LYS A 1 136 ? 20.358 -1.378 3.949 1.00 72.38 136 LYS A C 1
ATOM 1092 O O . LYS A 1 136 ? 19.843 -1.904 4.934 1.00 72.38 136 LYS A O 1
ATOM 1097 N N . ASN A 1 137 ? 21.420 -0.573 4.037 1.00 71.75 137 ASN A N 1
ATOM 1098 C CA . ASN A 1 137 ? 21.992 -0.171 5.310 1.00 71.75 137 ASN A CA 1
ATOM 1099 C C . ASN A 1 137 ? 21.107 0.924 5.932 1.00 71.75 137 ASN A C 1
ATOM 1101 O O . ASN A 1 137 ? 21.023 2.008 5.369 1.00 71.75 137 ASN A O 1
ATOM 1105 N N . PRO A 1 138 ? 20.476 0.688 7.092 1.00 70.31 138 PRO A N 1
ATOM 1106 C CA . PRO A 1 138 ? 19.615 1.686 7.725 1.00 70.31 138 PRO A CA 1
ATOM 1107 C C . PRO A 1 138 ? 20.360 2.950 8.194 1.00 70.31 138 PRO A C 1
ATOM 1109 O O . PRO A 1 138 ? 19.714 3.963 8.452 1.00 70.31 138 PRO A O 1
ATOM 1112 N N . ASP A 1 139 ? 21.692 2.907 8.318 1.00 76.62 139 ASP A N 1
ATOM 1113 C CA . ASP A 1 139 ? 22.516 4.080 8.648 1.00 76.62 139 ASP A CA 1
ATOM 1114 C C . ASP A 1 139 ? 22.877 4.928 7.413 1.00 76.62 139 ASP A C 1
ATOM 1116 O O . ASP A 1 139 ? 23.376 6.050 7.554 1.00 76.62 139 ASP A O 1
ATOM 1120 N N . ASP A 1 140 ? 22.640 4.399 6.211 1.00 73.75 140 ASP A N 1
ATOM 1121 C CA . ASP A 1 140 ? 22.859 5.101 4.955 1.00 73.75 140 ASP A CA 1
ATOM 1122 C C . ASP A 1 140 ? 21.669 6.018 4.652 1.00 73.75 140 ASP A C 1
ATOM 1124 O O . ASP A 1 140 ? 20.513 5.597 4.628 1.00 73.75 140 ASP A O 1
ATOM 1128 N N . LYS A 1 141 ? 21.966 7.305 4.468 1.00 79.69 141 LYS A N 1
ATOM 1129 C CA . LYS A 1 141 ? 20.967 8.351 4.211 1.00 79.69 141 LYS A CA 1
ATOM 1130 C C . LYS A 1 141 ? 20.871 8.713 2.737 1.00 79.69 141 LYS A C 1
ATOM 1132 O O . LYS A 1 141 ? 20.083 9.595 2.395 1.00 79.69 141 LYS A O 1
ATOM 1137 N N . GLU A 1 142 ? 21.695 8.106 1.889 1.00 81.81 142 GLU A N 1
ATOM 1138 C CA . GLU A 1 142 ? 21.608 8.326 0.458 1.00 81.81 142 GLU A CA 1
ATOM 1139 C C . GLU A 1 142 ? 20.294 7.756 -0.076 1.00 81.81 142 GLU A C 1
ATOM 1141 O O . GLU A 1 142 ? 19.819 6.690 0.326 1.00 81.81 142 GLU A O 1
ATOM 1146 N N . VAL A 1 143 ? 19.691 8.505 -0.991 1.00 83.00 143 VAL A N 1
ATOM 1147 C CA . VAL A 1 143 ? 18.470 8.117 -1.684 1.00 83.00 143 VAL A CA 1
ATOM 1148 C C . VAL A 1 143 ? 18.728 8.147 -3.176 1.00 83.00 143 VAL A C 1
ATOM 1150 O O . VAL A 1 143 ? 19.487 8.981 -3.671 1.00 83.00 143 VAL A O 1
ATOM 1153 N N . ILE A 1 144 ? 18.089 7.231 -3.887 1.00 82.75 144 ILE A N 1
ATOM 1154 C CA . ILE A 1 144 ? 18.067 7.206 -5.342 1.00 82.75 144 ILE A CA 1
ATOM 1155 C C . ILE A 1 144 ? 16.650 7.496 -5.825 1.00 82.75 144 ILE A C 1
ATOM 1157 O O . ILE A 1 144 ? 15.661 7.143 -5.178 1.00 82.75 144 ILE A O 1
ATOM 1161 N N . GLU A 1 145 ? 16.567 8.159 -6.971 1.00 87.06 145 GLU A N 1
ATOM 1162 C CA . GLU A 1 145 ? 15.303 8.439 -7.636 1.00 87.06 145 GLU A CA 1
ATOM 1163 C C . GLU A 1 145 ? 15.061 7.419 -8.740 1.00 87.06 145 GLU A C 1
ATOM 1165 O O . GLU A 1 145 ? 15.879 7.238 -9.645 1.00 87.06 145 GLU A O 1
ATOM 1170 N N . TRP A 1 146 ? 13.903 6.780 -8.690 1.00 83.38 146 TRP A N 1
ATOM 1171 C CA . TRP A 1 146 ? 13.408 5.918 -9.747 1.00 83.38 146 TRP A CA 1
ATOM 1172 C C . TRP A 1 146 ? 12.367 6.649 -10.574 1.00 83.38 146 TRP A C 1
ATOM 1174 O O . TRP A 1 146 ? 11.431 7.245 -10.039 1.00 83.38 146 TRP A O 1
ATOM 1184 N N . HIS A 1 147 ? 12.544 6.577 -11.891 1.00 89.12 147 HIS A N 1
ATOM 1185 C CA . HIS A 1 147 ? 11.699 7.252 -12.867 1.00 89.12 147 HIS A CA 1
ATOM 1186 C C . HIS A 1 147 ? 11.024 6.230 -13.783 1.00 89.12 147 HIS A C 1
ATOM 1188 O O . HIS A 1 147 ? 11.699 5.390 -14.388 1.00 89.12 147 HIS A O 1
ATOM 1194 N N . ASN A 1 148 ? 9.703 6.330 -13.933 1.00 91.25 148 ASN A N 1
ATOM 1195 C CA . ASN A 1 148 ? 8.948 5.504 -14.878 1.00 91.25 148 ASN A CA 1
ATOM 1196 C C . ASN A 1 148 ? 9.396 5.755 -16.325 1.00 91.25 148 ASN A C 1
ATOM 1198 O O . ASN A 1 148 ? 9.598 6.899 -16.736 1.00 91.25 148 ASN A O 1
ATOM 1202 N N . GLN A 1 149 ? 9.495 4.687 -17.119 1.00 92.94 149 GLN A N 1
ATOM 1203 C CA . GLN A 1 149 ? 9.836 4.762 -18.541 1.00 92.94 149 GLN A CA 1
ATOM 1204 C C . GLN A 1 149 ? 8.562 4.671 -19.392 1.00 92.94 149 GLN A C 1
ATOM 1206 O O . GLN A 1 149 ? 8.151 3.591 -19.807 1.00 92.94 149 GLN A O 1
ATOM 1211 N N . TRP A 1 150 ? 7.911 5.808 -19.637 1.00 94.62 150 TRP A N 1
ATOM 1212 C CA . TRP A 1 150 ? 6.678 5.851 -20.429 1.00 94.62 150 TRP A CA 1
ATOM 1213 C C . TRP A 1 150 ? 6.951 5.781 -21.940 1.00 94.62 150 TRP A C 1
ATOM 1215 O O . TRP A 1 150 ? 7.887 6.430 -22.418 1.00 94.62 150 TRP A O 1
ATOM 1225 N N . PRO A 1 151 ? 6.156 5.019 -22.714 1.00 95.38 151 PRO A N 1
ATOM 1226 C CA . PRO A 1 151 ? 6.332 4.926 -24.158 1.00 95.38 151 PRO A CA 1
ATOM 1227 C C . PRO A 1 151 ? 5.850 6.192 -24.867 1.00 95.38 151 PRO A C 1
ATOM 1229 O O . PRO A 1 151 ? 5.034 6.950 -24.349 1.00 95.38 151 PRO A O 1
ATOM 1232 N N . HIS A 1 152 ? 6.332 6.403 -26.094 1.00 93.69 152 HIS A N 1
ATOM 1233 C CA . HIS A 1 152 ? 5.826 7.480 -26.948 1.00 93.69 152 HIS A CA 1
ATOM 1234 C C . HIS A 1 152 ? 4.407 7.193 -27.465 1.00 93.69 152 HIS A C 1
ATOM 1236 O O . HIS A 1 152 ? 3.616 8.118 -27.638 1.00 93.69 152 HIS A O 1
ATOM 1242 N N . TYR A 1 153 ? 4.089 5.917 -27.703 1.00 94.44 153 TYR A N 1
ATOM 1243 C CA . TYR A 1 153 ? 2.775 5.458 -28.140 1.00 94.44 153 TYR A CA 1
ATOM 1244 C C . TYR A 1 153 ? 2.332 4.223 -27.326 1.00 94.44 153 TYR A C 1
ATOM 1246 O O . TYR A 1 153 ? 3.163 3.341 -27.080 1.00 94.44 153 TYR A O 1
ATOM 1254 N N . PRO A 1 154 ? 1.051 4.130 -26.927 1.00 96.81 154 PRO A N 1
ATOM 1255 C CA . PRO A 1 154 ? 0.037 5.178 -27.032 1.00 96.81 154 PRO A CA 1
ATOM 1256 C C . PRO A 1 154 ? 0.305 6.300 -26.011 1.00 96.81 154 PRO A C 1
ATOM 1258 O O . PRO A 1 154 ? 0.674 6.005 -24.869 1.00 96.81 154 PRO A O 1
ATOM 1261 N N . PRO A 1 155 ? 0.160 7.583 -26.397 1.00 94.94 155 PRO A N 1
ATOM 1262 C CA . PRO A 1 155 ? 0.453 8.709 -25.508 1.00 94.94 155 PRO A CA 1
ATOM 1263 C C . PRO A 1 155 ? -0.459 8.742 -24.273 1.00 94.94 155 PRO A C 1
ATOM 1265 O O . PRO A 1 155 ? -0.066 9.259 -23.229 1.00 94.94 155 PRO A O 1
ATOM 1268 N N . GLU A 1 156 ? -1.647 8.146 -24.364 1.00 95.38 156 GLU A N 1
ATOM 1269 C CA . GLU A 1 156 ? -2.627 8.069 -23.284 1.00 95.38 156 GLU A CA 1
ATOM 1270 C C . GLU A 1 156 ? -2.273 7.026 -22.214 1.00 95.38 156 GLU A C 1
ATOM 1272 O O . GLU A 1 156 ? -2.892 7.038 -21.151 1.00 95.38 156 GLU A O 1
ATOM 1277 N N . LEU A 1 157 ? -1.298 6.129 -22.447 1.00 95.38 157 LEU A N 1
ATOM 1278 C CA . LEU A 1 157 ? -0.987 5.042 -21.505 1.00 95.38 157 LEU A CA 1
ATOM 1279 C C . LEU A 1 157 ? -0.641 5.574 -20.117 1.00 95.38 157 LEU A C 1
ATOM 1281 O O . LEU A 1 157 ? -1.126 5.052 -19.118 1.00 95.38 157 LEU A O 1
ATOM 1285 N N . ARG A 1 158 ? 0.182 6.624 -20.067 1.00 94.31 158 ARG A N 1
ATOM 1286 C CA . ARG A 1 158 ? 0.601 7.243 -18.811 1.00 94.31 158 ARG A CA 1
ATOM 1287 C C . ARG A 1 158 ? -0.597 7.754 -18.019 1.00 94.31 158 ARG A C 1
ATOM 1289 O O . ARG A 1 158 ? -0.772 7.367 -16.871 1.00 94.31 158 ARG A O 1
ATOM 1296 N N . GLU A 1 159 ? -1.402 8.605 -18.647 1.00 94.56 159 GLU A N 1
ATOM 1297 C CA . GLU A 1 159 ? -2.555 9.237 -18.003 1.00 94.56 159 GLU A CA 1
ATOM 1298 C C . GLU A 1 159 ? -3.576 8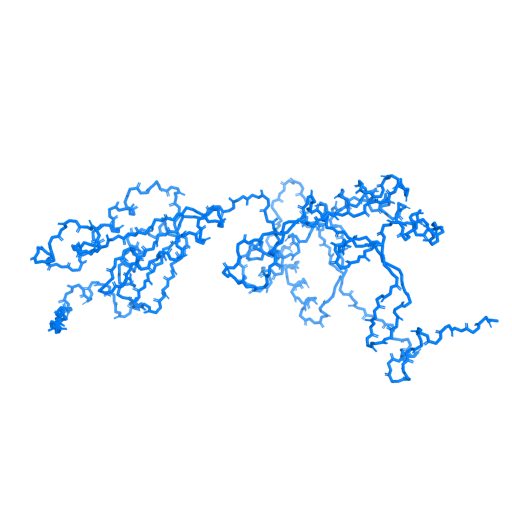.178 -17.564 1.00 94.56 159 GLU A C 1
ATOM 1300 O O . GLU A 1 159 ? -4.062 8.217 -16.440 1.00 94.56 159 GLU A O 1
ATOM 1305 N N . ALA A 1 160 ? -3.842 7.175 -18.407 1.00 95.75 160 ALA A N 1
ATOM 1306 C CA . ALA A 1 160 ? -4.759 6.088 -18.077 1.00 95.75 160 ALA A CA 1
ATOM 1307 C C . ALA A 1 160 ? -4.279 5.242 -16.884 1.00 95.75 160 ALA A C 1
ATOM 1309 O O . ALA A 1 160 ? -5.094 4.819 -16.064 1.00 95.75 160 ALA A O 1
ATOM 1310 N N . CYS A 1 161 ? -2.969 4.990 -16.783 1.00 94.25 161 CYS A N 1
ATOM 1311 C CA . CYS A 1 161 ? -2.365 4.309 -15.642 1.00 94.25 161 CYS A CA 1
ATOM 1312 C C . CYS A 1 161 ? -2.450 5.154 -14.365 1.00 94.25 161 CYS A C 1
ATOM 1314 O O . CYS A 1 161 ? -2.901 4.642 -13.345 1.00 94.25 161 CYS A O 1
ATOM 1316 N N . GLU A 1 162 ? -2.046 6.427 -14.421 1.00 90.88 162 GLU A N 1
ATOM 1317 C CA . GLU A 1 162 ? -2.051 7.345 -13.272 1.00 90.88 162 GLU A CA 1
ATOM 1318 C C . GLU A 1 162 ? -3.480 7.524 -12.714 1.00 90.88 162 GLU A C 1
ATOM 1320 O O . GLU A 1 162 ? -3.711 7.246 -11.538 1.00 90.88 162 GLU A O 1
ATOM 1325 N N . GLU A 1 163 ? -4.463 7.850 -13.563 1.00 92.12 163 GLU A N 1
ATOM 1326 C CA . GLU A 1 163 ? -5.871 8.026 -13.161 1.00 92.12 163 GLU A CA 1
ATOM 1327 C C . GLU A 1 163 ? -6.474 6.759 -12.537 1.00 92.12 163 GLU A C 1
ATOM 1329 O O . GLU A 1 163 ? -7.189 6.818 -11.534 1.00 92.12 163 GLU A O 1
ATOM 1334 N N . TYR A 1 164 ? -6.218 5.592 -13.135 1.00 93.62 164 TYR A N 1
ATOM 1335 C CA . TYR A 1 164 ? -6.761 4.336 -12.624 1.00 93.62 164 TYR A CA 1
ATOM 1336 C C . TYR A 1 164 ? -6.107 3.926 -11.301 1.00 93.62 164 TYR A C 1
ATOM 1338 O O . TYR A 1 164 ? -6.780 3.408 -10.406 1.00 93.62 164 TYR A O 1
ATOM 1346 N N . SER A 1 165 ? -4.804 4.170 -11.163 1.00 89.19 165 SER A N 1
ATOM 1347 C CA . SER A 1 165 ? -4.061 3.892 -9.941 1.00 89.19 165 SER A CA 1
ATOM 1348 C C . SER A 1 165 ? -4.543 4.719 -8.751 1.00 89.19 165 SER A C 1
ATOM 1350 O O . SER A 1 165 ? -4.655 4.163 -7.662 1.00 89.19 165 SER A O 1
ATOM 1352 N N . GLU A 1 166 ? -4.882 5.996 -8.944 1.00 87.19 166 GLU A N 1
ATOM 1353 C CA . GLU A 1 166 ? -5.443 6.843 -7.880 1.00 87.19 166 GLU A CA 1
ATOM 1354 C C . GLU A 1 166 ? -6.770 6.288 -7.333 1.00 87.19 166 GLU A C 1
ATOM 1356 O O . GLU A 1 166 ? -7.008 6.271 -6.123 1.00 87.19 166 GLU A O 1
ATOM 1361 N N . GLU A 1 167 ? -7.645 5.784 -8.207 1.00 89.50 167 GLU A N 1
ATOM 1362 C CA . GLU A 1 167 ? -8.910 5.173 -7.781 1.00 89.50 167 GLU A CA 1
ATOM 1363 C C . GLU A 1 167 ? -8.712 3.797 -7.134 1.00 89.50 167 GLU A C 1
ATOM 1365 O O . GLU A 1 167 ? -9.387 3.461 -6.154 1.00 89.50 167 GLU A O 1
ATOM 1370 N N . LEU A 1 168 ? -7.761 3.003 -7.636 1.00 91.06 168 LEU A N 1
ATOM 1371 C CA . LEU A 1 168 ? -7.394 1.736 -7.008 1.00 91.06 168 LEU A CA 1
ATOM 1372 C C . LEU A 1 168 ? -6.759 1.924 -5.632 1.00 91.06 168 LEU A C 1
ATOM 1374 O O . LEU A 1 168 ? -6.999 1.100 -4.754 1.00 91.06 168 LEU A O 1
ATOM 1378 N N . GLU A 1 169 ? -5.992 2.990 -5.417 1.00 87.81 169 GLU A N 1
ATOM 1379 C CA . GLU A 1 169 ? -5.415 3.305 -4.113 1.00 87.81 169 GLU A CA 1
ATOM 1380 C C . GLU A 1 169 ? -6.518 3.572 -3.079 1.00 87.81 169 GLU A C 1
ATOM 1382 O O . GLU A 1 169 ? -6.530 2.963 -2.006 1.00 87.81 169 GLU A O 1
ATOM 1387 N N . LYS A 1 170 ? -7.520 4.390 -3.429 1.00 88.81 170 LYS A N 1
ATOM 1388 C CA . LYS A 1 170 ? -8.697 4.633 -2.574 1.00 88.81 170 LYS A CA 1
ATOM 1389 C C . LYS A 1 170 ? -9.430 3.332 -2.245 1.00 88.81 170 LYS A C 1
ATOM 1391 O O . LYS A 1 170 ? -9.810 3.106 -1.094 1.00 88.81 170 LYS A O 1
ATOM 1396 N N . LEU A 1 171 ? -9.627 2.465 -3.241 1.00 91.81 171 LEU A N 1
ATOM 1397 C CA . LEU A 1 171 ? -10.248 1.155 -3.042 1.00 91.81 171 LEU A CA 1
ATOM 1398 C C . LEU A 1 171 ? -9.396 0.250 -2.137 1.00 91.81 171 LEU A C 1
ATOM 1400 O O . LEU A 1 171 ? -9.939 -0.410 -1.253 1.00 91.81 171 LEU A O 1
ATOM 1404 N N . ALA A 1 172 ? -8.076 0.239 -2.319 1.00 90.69 172 ALA A N 1
ATOM 1405 C CA . ALA A 1 172 ? -7.157 -0.547 -1.507 1.00 90.69 172 ALA A CA 1
ATOM 1406 C C . ALA A 1 172 ? -7.207 -0.126 -0.033 1.00 90.69 172 ALA A C 1
ATOM 1408 O O . ALA A 1 172 ? -7.286 -0.995 0.835 1.00 90.69 172 ALA A O 1
ATOM 1409 N N . PHE A 1 173 ? -7.246 1.180 0.261 1.00 88.31 173 PHE A N 1
ATOM 1410 C CA . PHE A 1 173 ? -7.427 1.670 1.630 1.00 88.31 173 PHE A CA 1
ATOM 1411 C C . PHE A 1 173 ? -8.752 1.202 2.237 1.00 88.31 173 PHE A C 1
ATOM 1413 O O . PHE A 1 173 ? -8.733 0.615 3.316 1.00 88.31 173 PHE A O 1
ATOM 1420 N N . LYS A 1 174 ? -9.877 1.331 1.519 1.00 90.88 174 LYS A N 1
ATOM 1421 C CA . LYS A 1 174 ? -11.180 0.817 1.990 1.00 90.88 174 LYS A CA 1
ATOM 1422 C C . LYS A 1 174 ? -11.128 -0.680 2.314 1.00 90.88 174 LYS A C 1
ATOM 1424 O O . LYS A 1 174 ? -11.618 -1.113 3.354 1.00 90.88 174 LYS A O 1
ATOM 1429 N N . LEU A 1 175 ? -10.515 -1.485 1.445 1.00 94.00 175 LEU A N 1
ATOM 1430 C CA . LEU A 1 175 ? -10.359 -2.924 1.678 1.00 94.00 175 LEU A CA 1
ATOM 1431 C C . LEU A 1 175 ? -9.460 -3.212 2.889 1.00 94.00 175 LEU A C 1
ATOM 1433 O O . LEU A 1 175 ? -9.784 -4.082 3.695 1.00 94.00 175 LEU A O 1
ATOM 1437 N N . MET A 1 176 ? -8.365 -2.468 3.060 1.00 91.88 176 MET A N 1
ATOM 1438 C CA . MET A 1 176 ? -7.491 -2.591 4.229 1.00 91.88 176 MET A CA 1
ATOM 1439 C C . MET A 1 176 ? -8.209 -2.234 5.534 1.00 91.88 176 MET A C 1
ATOM 1441 O O . MET A 1 176 ? -7.993 -2.916 6.535 1.00 91.88 176 MET A O 1
ATOM 1445 N N . GLU A 1 177 ? -9.078 -1.222 5.532 1.00 92.06 177 GLU A N 1
ATOM 1446 C CA . GLU A 1 177 ? -9.907 -0.875 6.690 1.00 92.06 177 GLU A CA 1
ATOM 1447 C C . GLU A 1 177 ? -10.863 -2.015 7.054 1.00 92.06 177 GLU A C 1
ATOM 1449 O O . GLU A 1 177 ? -10.923 -2.411 8.218 1.00 92.06 177 GLU A O 1
ATOM 1454 N N . LEU A 1 178 ? -11.554 -2.605 6.070 1.00 94.25 178 LEU A N 1
ATOM 1455 C CA . LEU A 1 178 ? -12.432 -3.762 6.291 1.00 94.25 178 LEU A CA 1
ATOM 1456 C C . LEU A 1 178 ? -11.660 -4.964 6.850 1.00 94.25 178 LEU A C 1
ATOM 1458 O O . LEU A 1 178 ? -12.117 -5.616 7.791 1.00 94.25 178 LEU A O 1
ATOM 1462 N N . ILE A 1 179 ? -10.461 -5.231 6.321 1.00 94.25 179 ILE A N 1
ATOM 1463 C CA . ILE A 1 179 ? -9.584 -6.295 6.823 1.00 94.25 179 ILE A CA 1
ATOM 1464 C C . ILE A 1 179 ? -9.147 -5.993 8.262 1.00 94.25 179 ILE A C 1
ATOM 1466 O O . ILE A 1 179 ? -9.218 -6.878 9.114 1.00 94.25 179 ILE A O 1
ATOM 1470 N N . ALA A 1 180 ? -8.744 -4.759 8.574 1.00 92.88 180 ALA A N 1
ATOM 1471 C CA . ALA A 1 180 ? -8.368 -4.367 9.931 1.00 92.88 180 ALA A CA 1
ATOM 1472 C C . ALA A 1 180 ? -9.528 -4.558 10.917 1.00 92.88 180 ALA A C 1
ATOM 1474 O O . ALA A 1 180 ? -9.342 -5.165 11.974 1.00 92.88 180 ALA A O 1
ATOM 1475 N N . LEU A 1 181 ? -10.733 -4.126 10.542 1.00 93.94 181 LEU A N 1
ATOM 1476 C CA . LEU A 1 181 ? -11.940 -4.322 11.342 1.00 93.94 181 LEU A CA 1
ATOM 1477 C C . LEU A 1 181 ? -12.239 -5.810 11.565 1.00 93.94 181 LEU A C 1
ATOM 1479 O O . LEU A 1 181 ? -12.560 -6.199 12.687 1.00 93.94 181 LEU A O 1
ATOM 1483 N N . SER A 1 182 ? -12.054 -6.660 10.548 1.00 95.88 182 SER A N 1
ATOM 1484 C CA . SER A 1 182 ? -12.265 -8.114 10.664 1.00 95.88 182 SER A CA 1
ATOM 1485 C C . SER A 1 182 ? -11.311 -8.783 11.664 1.00 95.88 182 SER A C 1
ATOM 1487 O O . SER A 1 182 ? -11.626 -9.823 12.242 1.00 95.88 182 SER A O 1
ATOM 1489 N N . LEU A 1 183 ? -10.160 -8.155 11.918 1.00 94.12 183 LEU A N 1
ATOM 1490 C CA . LEU A 1 183 ? -9.164 -8.576 12.904 1.00 94.12 183 LEU A CA 1
ATOM 1491 C C . LEU A 1 183 ? -9.395 -7.956 14.294 1.00 94.12 183 LEU A C 1
ATOM 1493 O O . LEU A 1 183 ? -8.594 -8.185 15.201 1.00 94.12 183 LEU A O 1
ATOM 1497 N N . GLY A 1 184 ? -10.448 -7.151 14.476 1.00 92.44 184 GLY A N 1
ATOM 1498 C CA . GLY A 1 184 ? -10.690 -6.394 15.708 1.00 92.44 184 GLY A CA 1
ATOM 1499 C C . GLY A 1 184 ? -9.709 -5.236 15.919 1.00 92.44 184 GLY A C 1
ATOM 1500 O O . GLY A 1 184 ? -9.474 -4.821 17.055 1.00 92.44 184 GLY A O 1
ATOM 1501 N N . LEU A 1 185 ? -9.097 -4.732 14.844 1.00 92.19 185 LEU A N 1
ATOM 1502 C CA . LEU A 1 185 ? -8.156 -3.613 14.868 1.00 92.19 185 LEU A CA 1
ATOM 1503 C C . LEU A 1 185 ? -8.851 -2.300 14.464 1.00 92.19 185 LEU A C 1
ATOM 1505 O O . LEU A 1 185 ? -9.885 -2.324 13.797 1.00 92.19 185 LEU A O 1
ATOM 1509 N N . PRO A 1 186 ? -8.274 -1.135 14.821 1.00 89.81 186 PRO A N 1
ATOM 1510 C CA . PRO A 1 186 ? -8.722 0.142 14.273 1.00 89.81 186 PRO A CA 1
ATOM 1511 C 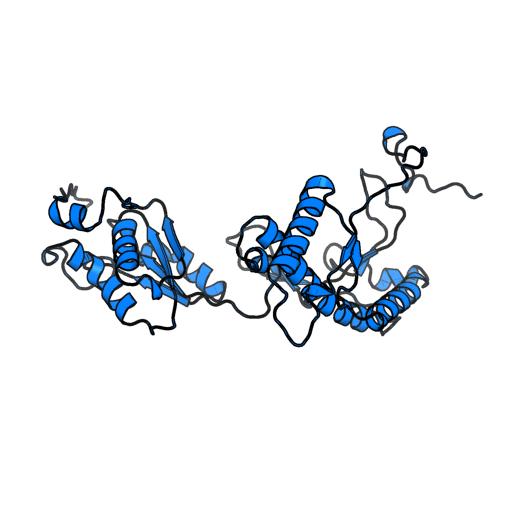C . PRO A 1 186 ? -8.648 0.139 12.734 1.00 89.81 186 PRO A C 1
ATOM 1513 O O . PRO A 1 186 ? -7.666 -0.378 12.199 1.00 89.81 186 PRO A O 1
ATOM 1516 N N . PRO A 1 187 ? -9.610 0.751 12.018 1.00 84.31 187 PRO A N 1
ATOM 1517 C CA . PRO A 1 187 ? -9.679 0.694 10.551 1.00 84.31 187 PRO A CA 1
ATOM 1518 C C . PRO A 1 187 ? -8.397 1.222 9.889 1.00 84.31 187 PRO A C 1
ATOM 1520 O O . PRO A 1 187 ? -7.818 0.586 9.016 1.00 84.31 187 PRO A O 1
ATOM 1523 N N . ASN A 1 188 ? -7.842 2.312 10.415 1.00 85.19 188 ASN A N 1
ATOM 1524 C CA . ASN A 1 188 ? -6.628 2.935 9.894 1.00 85.19 188 ASN A CA 1
ATOM 1525 C C . ASN A 1 188 ? -5.318 2.218 10.275 1.00 85.19 188 ASN A C 1
ATOM 1527 O O . ASN A 1 188 ? -4.231 2.753 10.040 1.00 85.19 188 ASN A O 1
ATOM 1531 N N . LYS A 1 189 ? -5.373 1.029 10.891 1.00 85.19 189 LYS A N 1
ATOM 1532 C CA . LYS A 1 189 ? -4.177 0.343 11.402 1.00 85.19 189 LYS A CA 1
ATOM 1533 C C . LYS A 1 189 ? -3.152 0.047 10.305 1.00 85.19 189 LYS A C 1
ATOM 1535 O O . LYS A 1 189 ? -1.953 0.110 10.578 1.00 85.19 189 LYS A O 1
ATOM 1540 N N . PHE A 1 190 ? -3.615 -0.247 9.091 1.00 76.12 190 PHE A N 1
ATOM 1541 C CA . PHE A 1 190 ? -2.761 -0.566 7.945 1.00 76.12 190 PHE A CA 1
ATOM 1542 C C . PHE A 1 190 ? -2.457 0.631 7.040 1.00 76.12 190 PHE A C 1
ATOM 1544 O O . PHE A 1 190 ? -1.671 0.487 6.110 1.00 76.12 190 PHE A O 1
ATOM 1551 N N . HIS A 1 191 ? -2.972 1.829 7.340 1.00 69.19 191 HIS A N 1
ATOM 1552 C CA . HIS A 1 191 ? -2.706 3.014 6.513 1.00 69.19 191 HIS A CA 1
ATOM 1553 C C . HIS A 1 191 ? -1.225 3.412 6.502 1.00 69.19 191 HIS A C 1
ATOM 1555 O O . HIS A 1 191 ? -0.776 4.090 5.596 1.00 69.19 191 HIS A O 1
ATOM 1561 N N . VAL A 1 192 ? -0.444 2.939 7.476 1.00 54.50 192 VAL A N 1
ATOM 1562 C CA . VAL A 1 192 ? 1.012 3.139 7.544 1.00 54.50 192 VAL A CA 1
ATOM 1563 C C . VAL A 1 192 ? 1.761 2.401 6.417 1.00 54.50 192 VAL A C 1
ATOM 1565 O O . VAL A 1 192 ? 2.913 2.724 6.150 1.00 54.50 192 VAL A O 1
ATOM 1568 N N . LEU A 1 193 ? 1.139 1.408 5.764 1.00 51.06 193 LEU A N 1
ATOM 1569 C CA . LEU A 1 193 ? 1.767 0.588 4.717 1.00 51.06 193 LEU A CA 1
ATOM 1570 C C . LEU A 1 193 ? 1.594 1.150 3.296 1.00 51.06 193 LEU A C 1
ATOM 1572 O O . LEU A 1 193 ? 2.371 0.788 2.417 1.00 51.06 193 LEU A O 1
ATOM 1576 N N . GLY A 1 194 ? 0.603 2.016 3.068 1.00 44.06 194 GLY A N 1
ATOM 1577 C CA . GLY A 1 194 ? 0.432 2.750 1.814 1.00 44.06 194 GLY A CA 1
ATOM 1578 C C . GLY A 1 194 ? 0.845 4.193 2.051 1.00 44.06 194 GLY A C 1
ATOM 1579 O O . GLY A 1 194 ? 0.244 4.847 2.892 1.00 44.06 194 GLY A O 1
ATOM 1580 N N . ASN A 1 195 ? 1.900 4.666 1.388 1.00 42.59 195 ASN A N 1
ATOM 1581 C CA . ASN A 1 195 ? 2.431 6.025 1.531 1.00 42.59 195 ASN A CA 1
ATOM 1582 C C . ASN A 1 195 ? 1.314 7.086 1.547 1.00 42.59 195 ASN A C 1
ATOM 1584 O O . ASN A 1 195 ? 0.833 7.509 0.502 1.00 42.59 195 ASN A O 1
ATOM 1588 N N . SER A 1 196 ? 0.934 7.567 2.734 1.00 40.38 196 SER A N 1
ATOM 1589 C CA . SER A 1 196 ? 0.050 8.719 2.852 1.00 40.38 196 SER A CA 1
ATOM 1590 C C . SER A 1 196 ? 0.840 9.972 2.484 1.00 40.38 196 SER A C 1
ATOM 1592 O O . SER A 1 196 ? 1.782 10.352 3.178 1.00 40.38 196 SER A O 1
ATOM 1594 N N . SER A 1 197 ? 0.422 10.634 1.412 1.00 43.31 197 SER A N 1
ATOM 1595 C CA . SER A 1 197 ? 0.874 11.959 0.966 1.00 43.31 197 SER A CA 1
ATOM 1596 C C . SER A 1 197 ? 0.474 13.110 1.911 1.00 43.31 197 SER A C 1
ATOM 1598 O O . SER A 1 197 ? 0.805 14.264 1.656 1.00 43.31 197 SER A O 1
ATOM 1600 N N . GLU A 1 198 ? -0.153 12.807 3.048 1.00 44.38 198 GLU A N 1
ATOM 1601 C CA . GLU A 1 198 ? -0.272 13.695 4.207 1.00 44.38 198 GLU A CA 1
ATOM 1602 C C . GLU A 1 198 ? 0.850 13.365 5.211 1.00 44.38 198 GLU A C 1
ATOM 1604 O O . GLU A 1 198 ? 0.924 12.224 5.687 1.00 44.38 198 GLU A O 1
ATOM 1609 N N . PRO A 1 199 ? 1.727 14.315 5.592 1.00 44.56 199 PRO A N 1
ATOM 1610 C CA . PRO A 1 199 ? 2.705 14.062 6.635 1.00 44.56 199 PRO A CA 1
ATOM 1611 C C . PRO A 1 199 ? 1.967 13.892 7.966 1.00 44.56 199 PRO A C 1
ATOM 1613 O O . PRO A 1 199 ? 1.627 14.866 8.639 1.00 44.56 199 PRO A O 1
ATOM 1616 N N . TYR A 1 200 ? 1.755 12.642 8.388 1.00 59.06 200 TYR A N 1
ATOM 1617 C CA . TYR A 1 200 ? 1.358 12.306 9.754 1.00 59.06 200 TYR A CA 1
ATOM 1618 C C . TYR A 1 200 ? 2.501 12.670 10.715 1.00 59.06 200 TYR A C 1
ATOM 1620 O O . TYR A 1 200 ? 3.241 11.827 11.226 1.00 59.06 200 TYR A O 1
ATOM 1628 N N . SER A 1 201 ? 2.658 13.964 10.983 1.00 77.25 201 SER A N 1
ATOM 1629 C CA . SER A 1 201 ? 3.611 14.461 11.960 1.00 77.25 201 SER A CA 1
ATOM 1630 C C . SER A 1 201 ? 3.085 14.140 13.356 1.00 77.25 201 SER A C 1
ATOM 1632 O O . SER A 1 201 ? 2.080 14.683 13.818 1.00 77.25 201 SER A O 1
ATOM 1634 N N . LYS A 1 202 ? 3.740 13.200 14.039 1.00 88.88 202 LYS A N 1
ATOM 1635 C CA . LYS A 1 202 ? 3.533 12.955 15.467 1.00 88.88 202 LYS A CA 1
ATOM 1636 C C . LYS A 1 202 ? 4.542 13.770 16.265 1.00 88.88 202 LYS A C 1
ATOM 1638 O O . LYS A 1 202 ? 5.617 14.097 15.772 1.00 88.88 202 LYS A O 1
ATOM 1643 N N . HIS A 1 203 ? 4.197 14.081 17.510 1.00 94.38 203 HIS A N 1
ATOM 1644 C CA . HIS A 1 203 ? 5.122 14.702 18.448 1.00 94.38 203 HIS A CA 1
ATOM 1645 C C . HIS A 1 203 ? 5.608 13.652 19.450 1.00 94.38 203 HIS A C 1
ATOM 1647 O O . HIS A 1 203 ? 4.836 13.196 20.291 1.00 94.38 203 HIS A O 1
ATOM 1653 N N . PHE A 1 204 ? 6.872 13.253 19.341 1.00 96.81 204 PHE A N 1
ATOM 1654 C CA . PHE A 1 204 ? 7.523 12.317 20.252 1.00 96.81 204 PHE A CA 1
ATOM 1655 C C . PHE A 1 204 ? 8.138 13.053 21.437 1.00 96.81 204 PHE A C 1
ATOM 1657 O O . PHE A 1 204 ? 8.874 14.023 21.258 1.00 96.81 204 PHE A O 1
ATOM 1664 N N . VAL A 1 205 ? 7.873 12.554 22.638 1.00 97.31 205 VAL A N 1
ATOM 1665 C CA . VAL A 1 205 ? 8.437 13.058 23.889 1.00 97.31 205 VAL A CA 1
ATOM 1666 C C . VAL A 1 205 ? 9.290 11.953 24.491 1.00 97.31 205 VAL A C 1
ATOM 1668 O O . VAL A 1 205 ? 8.766 10.917 24.899 1.00 97.31 205 VAL A O 1
ATOM 1671 N N . LEU A 1 206 ? 10.606 12.149 24.490 1.00 97.06 206 LEU A N 1
ATOM 1672 C CA . LEU A 1 206 ? 11.585 11.131 24.866 1.00 97.06 206 LEU A CA 1
ATOM 1673 C C . LEU A 1 206 ? 12.124 11.406 26.270 1.00 97.06 206 LEU A C 1
ATOM 1675 O O . LEU A 1 206 ? 12.685 12.471 26.531 1.00 97.06 206 LEU A O 1
ATOM 1679 N N . VAL A 1 207 ? 11.981 10.428 27.161 1.00 96.12 207 VAL A N 1
ATOM 1680 C CA . VAL A 1 207 ? 12.344 10.522 28.577 1.00 96.12 207 VAL A CA 1
ATOM 1681 C C . VAL A 1 207 ? 13.430 9.499 28.888 1.00 96.12 207 VAL A C 1
ATOM 1683 O O . VAL A 1 207 ? 13.267 8.296 28.667 1.00 96.12 207 VAL A O 1
ATOM 1686 N N . HIS A 1 208 ? 14.573 9.988 29.359 1.00 92.50 208 HIS A N 1
ATOM 1687 C CA . HIS A 1 208 ? 15.747 9.163 29.631 1.00 92.50 208 HIS A CA 1
ATOM 1688 C C . HIS A 1 208 ? 15.600 8.309 30.905 1.00 92.50 208 HIS A C 1
ATOM 1690 O O . HIS A 1 208 ? 14.715 8.521 31.734 1.00 92.50 208 HIS A O 1
ATOM 1696 N N . GLY A 1 209 ? 16.500 7.334 31.056 1.00 85.19 209 GLY A N 1
ATOM 1697 C CA . GLY A 1 209 ? 16.605 6.479 32.242 1.00 85.19 209 GLY A CA 1
ATOM 1698 C C . GLY A 1 209 ? 17.563 7.020 33.304 1.00 85.19 209 GLY A C 1
ATOM 1699 O O . GLY A 1 209 ? 18.128 8.105 33.161 1.00 85.19 209 GLY A O 1
ATOM 1700 N N . SER A 1 210 ? 17.790 6.237 34.361 1.00 80.00 210 SER A N 1
ATOM 1701 C CA . SER A 1 210 ? 18.757 6.571 35.415 1.00 80.00 210 SER A CA 1
ATOM 1702 C C . SER A 1 210 ? 20.164 6.763 34.845 1.00 80.00 210 SER A C 1
ATOM 1704 O O . SER A 1 210 ? 20.560 6.030 33.937 1.00 80.00 210 SER A O 1
ATOM 1706 N N . CYS A 1 211 ? 20.926 7.709 35.399 1.00 78.62 211 CYS A N 1
ATOM 1707 C CA . CYS A 1 211 ? 22.303 8.040 34.992 1.00 78.62 211 CYS A CA 1
ATOM 1708 C C . CYS A 1 211 ? 22.458 8.580 33.557 1.00 78.62 211 CYS A C 1
ATOM 1710 O O . CYS A 1 211 ? 23.573 8.662 33.051 1.00 78.62 211 CYS A O 1
ATOM 1712 N N . HIS A 1 212 ? 21.358 8.950 32.902 1.00 81.94 212 HIS A N 1
ATOM 1713 C CA . HIS A 1 212 ? 21.359 9.530 31.561 1.00 81.94 212 HIS A CA 1
ATOM 1714 C C . HIS A 1 212 ? 20.768 10.943 31.581 1.00 81.94 212 HIS A C 1
ATOM 1716 O O . HIS A 1 212 ? 20.259 11.397 32.600 1.00 81.94 212 HIS A O 1
ATOM 1722 N N . GLY A 1 213 ? 20.840 11.617 30.438 1.00 85.00 213 GLY A N 1
ATOM 1723 C CA . GLY A 1 213 ? 20.054 12.802 30.102 1.00 85.00 213 GLY A CA 1
ATOM 1724 C C . GLY A 1 213 ? 19.395 12.621 28.733 1.00 85.00 213 GLY A C 1
ATOM 1725 O O . GLY A 1 213 ? 19.513 11.563 28.100 1.00 85.00 213 GLY A O 1
ATOM 1726 N N . SER A 1 214 ? 18.741 13.665 28.242 1.00 90.38 214 SER A N 1
ATOM 1727 C CA . SER A 1 214 ? 18.134 13.755 26.911 1.00 90.38 214 SER A CA 1
ATOM 1728 C C . SER A 1 214 ? 19.113 13.371 25.791 1.00 90.38 214 SER A C 1
ATOM 1730 O O . SER A 1 214 ? 18.713 12.754 24.802 1.00 90.38 214 SER A O 1
ATOM 1732 N N . TRP A 1 215 ? 20.413 13.622 25.996 1.00 85.94 215 TRP A N 1
ATOM 1733 C CA . TRP A 1 215 ? 21.513 13.232 25.109 1.00 85.94 215 TRP A CA 1
ATOM 1734 C C . TRP A 1 215 ? 21.549 11.735 24.779 1.00 85.94 215 TRP A C 1
ATOM 1736 O O . TRP A 1 215 ? 22.052 11.362 23.723 1.00 85.94 215 TRP A O 1
ATOM 1746 N N . SER A 1 216 ? 20.987 10.862 25.621 1.00 88.38 216 SER A N 1
ATOM 1747 C CA . SER A 1 216 ? 20.895 9.421 25.332 1.00 88.38 216 SER A CA 1
ATOM 1748 C C . SER A 1 216 ? 20.097 9.114 24.058 1.00 88.38 216 SER A C 1
ATOM 1750 O O . SER A 1 216 ? 20.321 8.092 23.412 1.00 88.38 216 SER A O 1
ATOM 1752 N N . TRP A 1 217 ? 19.239 10.041 23.628 1.00 90.06 217 TRP A N 1
ATOM 1753 C CA . TRP A 1 217 ? 18.434 9.933 22.416 1.00 90.06 217 TRP A CA 1
ATOM 1754 C C . TRP A 1 217 ? 19.094 10.535 21.167 1.00 90.06 217 TRP A C 1
ATOM 1756 O O . TRP A 1 217 ? 18.429 10.661 20.139 1.00 90.06 217 TRP A O 1
ATOM 1766 N N . TYR A 1 218 ? 20.385 10.891 21.206 1.00 86.31 218 TYR A N 1
ATOM 1767 C CA . TYR A 1 218 ? 21.063 11.616 20.117 1.00 86.31 218 TYR A CA 1
ATOM 1768 C C . TYR A 1 218 ? 20.971 10.950 18.735 1.00 86.31 218 TYR A C 1
ATOM 1770 O O . TYR A 1 218 ? 21.003 11.656 17.732 1.00 86.31 218 TYR A O 1
ATOM 1778 N N . LYS A 1 219 ? 20.847 9.615 18.662 1.00 82.31 219 LYS A N 1
ATOM 1779 C CA . LYS A 1 219 ? 20.607 8.892 17.398 1.00 82.31 219 LYS A CA 1
ATOM 1780 C C . LYS A 1 219 ? 19.13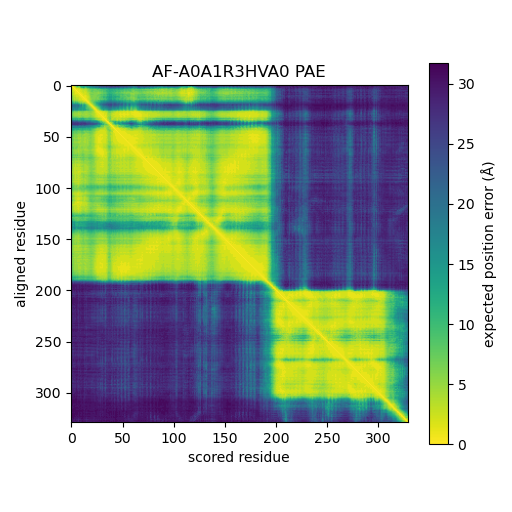9 8.897 16.988 1.00 82.31 219 LYS A C 1
ATOM 1782 O O . LYS A 1 219 ? 18.832 9.036 15.812 1.00 82.31 219 LYS A O 1
ATOM 1787 N N . LEU A 1 220 ? 18.227 8.755 17.947 1.00 85.69 220 LEU A N 1
ATOM 1788 C CA . LEU A 1 220 ? 16.800 8.604 17.668 1.00 85.69 220 LEU A CA 1
ATOM 1789 C C . LEU A 1 220 ? 16.138 9.935 17.291 1.00 85.69 220 LEU A C 1
ATOM 1791 O O . LEU A 1 220 ? 15.314 9.975 16.383 1.00 85.69 220 LEU A O 1
ATOM 1795 N N . VAL A 1 221 ? 16.522 11.031 17.951 1.00 90.31 221 VAL A N 1
ATOM 1796 C CA . VAL A 1 221 ? 16.000 12.377 17.667 1.00 90.31 221 VAL A CA 1
ATOM 1797 C C . VAL A 1 221 ? 16.144 12.767 16.188 1.00 90.31 221 VAL A C 1
ATOM 1799 O O . VAL A 1 221 ? 15.132 13.144 15.597 1.00 90.31 221 VAL A O 1
ATOM 1802 N N . PRO A 1 222 ? 17.332 12.691 15.551 1.00 77.75 222 PRO A N 1
ATOM 1803 C CA . PRO A 1 222 ? 17.470 13.048 14.142 1.00 77.75 222 PRO A CA 1
ATOM 1804 C C . PRO A 1 222 ? 16.724 12.089 13.209 1.00 77.75 222 PRO A C 1
ATOM 1806 O O . PRO A 1 222 ? 16.189 12.564 12.216 1.00 77.75 222 PRO A O 1
ATOM 1809 N N . LEU A 1 223 ? 16.637 10.791 13.533 1.00 81.62 223 LEU A N 1
ATOM 1810 C CA . LEU A 1 223 ? 15.896 9.804 12.731 1.00 81.62 223 LEU A CA 1
ATOM 1811 C C . LEU A 1 223 ? 14.389 10.092 12.711 1.00 81.62 223 LEU A C 1
ATOM 1813 O O . LEU A 1 223 ? 13.760 10.112 11.655 1.00 81.62 223 LEU A O 1
ATOM 1817 N N . LEU A 1 224 ? 13.806 10.369 13.878 1.00 85.62 224 LEU A N 1
ATOM 1818 C CA . LEU A 1 224 ? 12.391 10.723 13.983 1.00 85.62 224 LEU A CA 1
ATOM 1819 C C . LEU A 1 224 ? 12.100 12.076 13.316 1.00 85.62 224 LEU A C 1
ATOM 1821 O O . LEU A 1 224 ? 11.095 12.213 12.621 1.00 85.62 224 LEU A O 1
ATOM 1825 N N . LYS A 1 225 ? 13.000 13.059 13.462 1.00 86.12 225 LYS A N 1
ATOM 1826 C CA . LYS A 1 225 ? 12.873 14.353 12.774 1.00 86.12 225 LYS A CA 1
ATOM 1827 C C . LYS A 1 225 ? 12.976 14.220 11.254 1.00 86.12 225 LYS A C 1
ATOM 1829 O O . LYS A 1 225 ? 12.193 14.856 10.556 1.00 86.12 225 LYS A O 1
ATOM 1834 N N . SER A 1 226 ? 13.881 13.386 10.729 1.00 76.31 226 SER A N 1
ATOM 1835 C CA . SER A 1 226 ? 13.958 13.123 9.282 1.00 76.31 226 SER A CA 1
ATOM 1836 C C . SER A 1 226 ? 12.719 12.408 8.746 1.00 76.31 226 SER A C 1
ATOM 1838 O O . SER A 1 226 ? 12.367 12.610 7.593 1.00 76.31 226 SER A O 1
ATOM 1840 N N . GLY A 1 227 ? 12.019 11.642 9.590 1.00 78.38 227 GLY A N 1
ATOM 1841 C CA . GLY A 1 227 ? 10.707 11.065 9.279 1.00 78.38 227 GLY A CA 1
ATOM 1842 C C . GLY A 1 227 ? 9.538 12.061 9.325 1.00 78.38 227 GLY A C 1
ATOM 1843 O O . GLY A 1 227 ? 8.386 11.644 9.277 1.00 78.38 227 GLY A O 1
ATOM 1844 N N . GLY A 1 228 ? 9.798 13.368 9.463 1.00 82.69 228 GLY A N 1
ATOM 1845 C CA . GLY A 1 228 ? 8.762 14.409 9.478 1.00 82.69 228 GLY A CA 1
ATOM 1846 C C . GLY A 1 228 ? 8.045 14.581 10.822 1.00 82.69 228 GLY A C 1
ATOM 1847 O O . GLY A 1 228 ? 6.998 15.229 10.895 1.00 82.69 228 GLY A O 1
ATOM 1848 N N . HIS A 1 229 ? 8.579 14.013 11.904 1.00 89.69 229 HIS A N 1
ATOM 1849 C CA . HIS A 1 229 ? 7.982 14.106 13.234 1.00 89.69 229 HIS A CA 1
ATOM 1850 C C . HIS A 1 229 ? 8.589 15.235 14.071 1.00 89.69 229 HIS A C 1
ATOM 1852 O O . HIS A 1 229 ? 9.783 15.531 13.995 1.00 89.69 229 HIS A O 1
ATOM 1858 N N . ASN A 1 230 ? 7.776 15.832 14.942 1.00 93.00 230 ASN A N 1
ATOM 1859 C CA . ASN A 1 230 ? 8.293 16.700 15.992 1.00 93.00 230 ASN A CA 1
ATOM 1860 C C . ASN A 1 230 ? 8.858 15.838 17.130 1.00 93.00 230 ASN A C 1
ATOM 1862 O O . ASN A 1 230 ? 8.279 14.811 17.485 1.00 93.00 230 ASN A O 1
ATOM 1866 N N . VAL A 1 231 ? 9.983 16.239 17.718 1.00 95.69 231 VAL A N 1
ATOM 1867 C CA . VAL A 1 231 ? 10.653 15.455 18.762 1.00 95.69 231 VAL A CA 1
ATOM 1868 C C . VAL A 1 231 ? 11.199 16.377 19.834 1.00 95.69 231 VAL A C 1
ATOM 1870 O O . VAL A 1 231 ? 12.047 17.227 19.549 1.00 95.69 231 VAL A O 1
ATOM 1873 N N . THR A 1 232 ? 10.775 16.129 21.068 1.00 96.62 232 THR A N 1
ATOM 1874 C CA . THR A 1 232 ? 11.284 16.776 22.272 1.00 96.62 232 THR A CA 1
ATOM 1875 C C . THR A 1 232 ? 11.900 15.712 23.175 1.00 96.62 232 THR A C 1
ATOM 1877 O O . THR A 1 232 ? 11.207 14.825 23.666 1.00 96.62 232 THR A O 1
ATOM 1880 N N . ALA A 1 233 ? 13.210 15.784 23.401 1.00 95.94 233 ALA A N 1
ATOM 1881 C CA . ALA A 1 233 ? 13.882 14.973 24.410 1.00 95.94 233 ALA A CA 1
ATOM 1882 C C . ALA A 1 233 ? 14.002 15.804 25.691 1.00 95.94 233 ALA A C 1
ATOM 1884 O O . ALA A 1 233 ? 14.506 16.924 25.645 1.00 95.94 233 ALA A O 1
ATOM 1885 N N . ILE A 1 234 ? 13.508 15.274 26.807 1.00 93.50 234 ILE A N 1
ATOM 1886 C CA . ILE A 1 234 ? 13.422 16.001 28.076 1.00 93.50 234 ILE A CA 1
ATOM 1887 C C . ILE A 1 234 ? 14.532 15.526 29.000 1.00 93.50 234 ILE A C 1
ATOM 1889 O O . ILE A 1 234 ? 14.684 14.324 29.221 1.00 93.50 234 ILE A O 1
ATOM 1893 N N . ASP A 1 235 ? 15.276 16.477 29.556 1.00 91.25 235 ASP A N 1
ATOM 1894 C CA . ASP A 1 235 ? 16.110 16.256 30.730 1.00 91.25 235 ASP A CA 1
ATOM 1895 C C . ASP A 1 235 ? 15.240 16.326 31.989 1.00 91.25 235 ASP A C 1
ATOM 1897 O O . ASP A 1 235 ? 14.535 17.308 32.224 1.00 91.25 235 ASP A O 1
ATOM 1901 N N . LEU A 1 236 ? 15.250 15.253 32.780 1.00 89.69 236 LEU A N 1
ATOM 1902 C CA . LEU A 1 236 ? 14.642 15.239 34.109 1.00 89.69 236 LEU A CA 1
ATOM 1903 C C . LEU A 1 236 ? 15.499 16.064 35.079 1.00 89.69 236 LEU A C 1
ATOM 1905 O O . LEU A 1 236 ? 16.667 16.343 34.807 1.00 89.69 236 LEU A O 1
ATOM 1909 N N . ALA A 1 237 ? 14.926 16.471 36.213 1.00 89.25 237 ALA A N 1
ATOM 1910 C CA . ALA A 1 237 ? 15.580 17.434 37.095 1.00 89.25 237 ALA A CA 1
ATOM 1911 C C . ALA A 1 237 ? 16.951 16.920 37.564 1.00 89.25 237 ALA A C 1
ATOM 1913 O O . ALA A 1 237 ? 17.103 15.752 37.933 1.00 89.25 237 ALA A O 1
ATOM 1914 N N . GLY A 1 238 ? 17.960 17.789 37.520 1.00 84.56 238 GLY A N 1
ATOM 1915 C CA . GLY A 1 238 ? 19.348 17.452 37.836 1.00 84.56 238 GLY A CA 1
ATOM 1916 C C . GLY A 1 238 ? 20.004 16.419 36.920 1.00 84.56 238 GLY A C 1
ATOM 1917 O O . GLY A 1 238 ? 20.991 15.798 37.316 1.00 84.56 238 GLY A O 1
ATOM 1918 N N . SER A 1 239 ? 19.466 16.215 35.714 1.00 86.56 239 SER A N 1
ATOM 1919 C CA . SER A 1 239 ? 20.038 15.357 34.672 1.00 86.56 239 SER A CA 1
ATOM 1920 C C . SER A 1 239 ? 20.404 16.171 33.426 1.00 86.56 239 SER A C 1
ATOM 1922 O O . SER A 1 239 ? 19.788 17.192 33.131 1.00 86.56 239 SER A O 1
ATOM 1924 N N . GLY A 1 240 ? 21.413 15.711 32.681 1.00 86.94 240 GLY A N 1
ATOM 1925 C CA . GLY A 1 240 ? 21.851 16.346 31.434 1.00 86.94 240 GLY A CA 1
ATOM 1926 C C . GLY A 1 240 ? 22.188 17.828 31.596 1.00 86.94 240 GLY A C 1
ATOM 1927 O O . GLY A 1 240 ? 23.144 18.160 32.291 1.00 86.94 240 GLY A O 1
ATOM 1928 N N . VAL A 1 241 ? 21.438 18.700 30.915 1.00 84.94 241 VAL A N 1
ATOM 1929 C CA . VAL A 1 241 ? 21.641 20.161 30.961 1.00 84.94 241 VAL A CA 1
ATOM 1930 C C . VAL A 1 241 ? 20.712 20.885 31.945 1.00 84.94 241 VAL A C 1
ATOM 1932 O O . VAL A 1 241 ? 20.751 22.114 32.011 1.00 84.94 241 VAL A O 1
ATOM 1935 N N . ASP A 1 242 ? 19.875 20.163 32.701 1.00 85.81 242 ASP A N 1
ATOM 1936 C CA . ASP A 1 242 ? 19.013 20.773 33.717 1.00 85.81 242 ASP A CA 1
ATOM 1937 C C . ASP A 1 242 ? 19.866 21.363 34.864 1.00 85.81 242 ASP A C 1
ATOM 1939 O O . ASP A 1 242 ? 20.730 20.674 35.413 1.00 85.81 242 ASP A O 1
ATOM 1943 N N . PRO A 1 243 ? 19.653 22.637 35.245 1.00 79.75 243 PRO A N 1
ATOM 1944 C CA . PRO A 1 243 ? 20.521 23.334 36.193 1.00 79.75 243 PRO A CA 1
ATOM 1945 C C . PRO A 1 243 ? 20.250 22.986 37.666 1.00 79.75 243 PRO A C 1
ATOM 1947 O O . PRO A 1 243 ? 20.956 23.490 38.545 1.00 79.75 243 PRO A O 1
ATOM 1950 N N . GLN A 1 244 ? 19.220 22.188 37.978 1.00 84.12 244 GLN A N 1
ATOM 1951 C CA . GLN A 1 244 ? 18.894 21.852 39.364 1.00 84.12 244 GLN A CA 1
ATOM 1952 C C . GLN A 1 244 ? 19.953 20.916 39.943 1.00 84.12 244 GLN A C 1
ATOM 1954 O O . GLN A 1 244 ? 20.390 19.958 39.315 1.00 84.12 244 GLN A O 1
ATOM 1959 N N . GLN A 1 245 ? 20.370 21.162 41.182 1.00 77.75 245 GLN A N 1
ATOM 1960 C CA . GLN A 1 245 ? 21.341 20.281 41.821 1.00 77.75 245 GLN A CA 1
ATOM 1961 C C . GLN A 1 245 ? 20.644 19.029 42.356 1.00 77.75 245 GLN A C 1
ATOM 1963 O O . GLN A 1 245 ? 19.611 19.124 43.019 1.00 77.75 245 GLN A O 1
ATOM 1968 N N . VAL A 1 246 ? 21.241 17.853 42.152 1.00 75.44 246 VAL A N 1
ATOM 1969 C CA . VAL A 1 246 ? 20.665 16.564 42.586 1.00 75.44 246 VAL A CA 1
ATOM 1970 C C . VAL A 1 246 ? 20.381 16.540 44.097 1.00 75.44 246 VAL A C 1
ATOM 1972 O O . VAL A 1 246 ? 19.382 15.979 44.533 1.00 75.44 246 VAL A O 1
ATOM 1975 N N . ASN A 1 247 ? 21.203 17.220 44.905 1.00 77.06 247 ASN A N 1
ATOM 1976 C CA . ASN A 1 247 ? 21.022 17.350 46.360 1.00 77.06 247 ASN A CA 1
ATOM 1977 C C . ASN A 1 247 ? 19.791 18.189 46.776 1.00 77.06 247 ASN A C 1
ATOM 1979 O O . ASN A 1 247 ? 19.372 18.124 47.934 1.00 77.06 247 ASN A O 1
ATOM 1983 N N . THR A 1 248 ? 19.217 18.976 45.861 1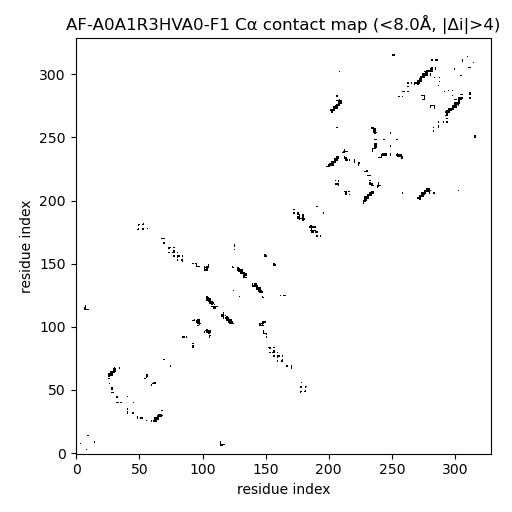.00 82.00 248 THR A N 1
ATOM 1984 C CA . THR A 1 248 ? 17.996 19.757 46.106 1.00 82.00 248 THR A CA 1
ATOM 1985 C C . THR A 1 248 ? 16.720 18.976 45.814 1.00 82.00 248 THR A C 1
ATOM 1987 O O . THR A 1 248 ? 15.655 19.381 46.274 1.00 82.00 248 THR A O 1
ATOM 1990 N N . LEU A 1 249 ? 16.817 17.836 45.124 1.00 84.00 249 LEU A N 1
ATOM 1991 C CA . LEU A 1 249 ? 15.674 16.989 44.794 1.00 84.00 249 LEU A CA 1
ATOM 1992 C C . LEU A 1 249 ? 15.291 16.156 46.020 1.00 84.00 249 LEU A C 1
ATOM 1994 O O . LEU A 1 249 ? 16.083 15.353 46.516 1.00 84.00 249 LEU A O 1
ATOM 1998 N N . ARG A 1 250 ? 14.080 16.366 46.547 1.00 82.19 250 ARG A N 1
ATOM 1999 C CA . ARG A 1 250 ? 13.604 15.714 47.780 1.00 82.19 250 ARG A CA 1
ATOM 2000 C C . ARG A 1 250 ? 12.679 14.535 47.504 1.00 82.19 250 ARG A C 1
ATOM 2002 O O . ARG A 1 250 ? 12.406 13.758 48.415 1.00 82.19 250 ARG A O 1
ATOM 2009 N N . SER A 1 251 ? 12.207 14.390 46.269 1.00 80.75 251 SER A N 1
ATOM 2010 C CA . SER A 1 251 ? 11.263 13.351 45.872 1.00 80.75 251 SER A CA 1
ATOM 2011 C C . SER A 1 251 ? 11.380 12.985 44.391 1.00 80.75 251 SER A C 1
ATOM 2013 O O . SER A 1 251 ? 11.914 13.739 43.576 1.00 80.75 251 SER A O 1
ATOM 2015 N N . ILE A 1 252 ? 10.787 11.848 44.017 1.00 75.62 252 ILE A N 1
ATOM 2016 C CA . ILE A 1 252 ? 10.615 11.476 42.605 1.00 75.62 252 ILE A CA 1
ATOM 2017 C C . ILE A 1 252 ? 9.737 12.489 41.848 1.00 75.62 252 ILE A C 1
ATOM 2019 O O . ILE A 1 252 ? 9.926 12.692 40.655 1.00 75.62 252 ILE A O 1
ATOM 2023 N N . SER A 1 253 ? 8.815 13.170 42.543 1.00 81.19 253 SER A N 1
ATOM 2024 C CA . SER A 1 253 ? 7.973 14.226 41.965 1.00 81.19 253 SER A CA 1
ATOM 2025 C C . SER A 1 253 ? 8.785 15.458 41.553 1.00 81.19 253 SER A C 1
ATOM 2027 O O . SER A 1 253 ? 8.471 16.082 40.538 1.00 81.19 253 SER A O 1
ATOM 2029 N N . ASP A 1 254 ? 9.839 15.787 42.308 1.00 83.75 254 ASP A N 1
ATOM 2030 C CA . ASP A 1 254 ? 10.777 16.859 41.950 1.00 83.75 254 ASP A CA 1
ATOM 2031 C C . ASP A 1 254 ? 11.614 16.443 40.741 1.00 83.75 254 ASP A C 1
ATOM 2033 O O . ASP A 1 254 ? 11.784 17.221 39.807 1.00 83.75 254 ASP A O 1
ATOM 2037 N N . TYR A 1 255 ? 12.054 15.179 40.716 1.00 83.88 255 TYR A N 1
ATOM 2038 C CA . TYR A 1 255 ? 12.817 14.612 39.605 1.00 83.88 255 TYR A CA 1
ATOM 2039 C C . TYR A 1 255 ? 12.061 14.680 38.267 1.00 83.88 255 TYR A C 1
ATOM 2041 O O . TYR A 1 255 ? 12.616 15.083 37.248 1.00 83.88 255 TYR A O 1
ATOM 2049 N N . ILE A 1 256 ? 10.771 14.341 38.264 1.00 90.00 256 ILE A N 1
ATOM 2050 C CA . ILE A 1 256 ? 9.941 14.281 37.046 1.00 90.00 256 ILE A CA 1
ATOM 2051 C C . ILE A 1 256 ? 9.246 15.602 36.693 1.00 90.00 256 ILE A C 1
ATOM 2053 O O . ILE A 1 256 ? 8.534 15.674 35.688 1.00 90.00 256 ILE A O 1
ATOM 2057 N N . LYS A 1 257 ? 9.459 16.660 37.486 1.00 90.25 257 LYS A N 1
ATOM 2058 C CA . LYS A 1 257 ? 8.848 17.979 37.282 1.00 90.25 257 LYS A CA 1
ATOM 2059 C C . LYS A 1 257 ? 9.030 18.529 35.856 1.00 90.25 257 LYS A C 1
ATOM 2061 O O . LYS A 1 257 ? 8.022 18.969 35.311 1.00 90.25 257 LYS A O 1
ATOM 2066 N N . PRO A 1 258 ? 10.213 18.462 35.207 1.00 94.50 258 PRO A N 1
ATOM 2067 C CA . PRO A 1 258 ? 10.370 18.983 33.844 1.00 94.50 258 PRO A CA 1
ATOM 2068 C C . PRO A 1 258 ? 9.433 18.329 32.820 1.00 94.50 258 PRO A C 1
ATOM 2070 O O . PRO A 1 258 ? 8.843 19.017 31.991 1.00 94.50 258 PRO A O 1
ATOM 2073 N N . LEU A 1 259 ? 9.229 17.009 32.914 1.00 94.81 259 LEU A N 1
ATOM 2074 C CA . LEU A 1 259 ? 8.272 16.297 32.064 1.00 94.81 259 LEU A CA 1
ATOM 2075 C C . LEU A 1 259 ? 6.837 16.750 32.345 1.00 94.81 259 LEU A C 1
ATOM 2077 O O . LEU A 1 259 ? 6.069 16.978 31.414 1.00 94.81 259 LEU A O 1
ATOM 2081 N N . ARG A 1 260 ? 6.468 16.883 33.622 1.00 93.19 260 ARG A N 1
ATOM 2082 C CA . ARG A 1 260 ? 5.131 17.339 34.013 1.00 93.19 260 ARG A CA 1
ATOM 2083 C C . ARG A 1 260 ? 4.836 18.736 33.471 1.00 93.19 260 ARG A C 1
ATOM 2085 O O . ARG A 1 260 ? 3.797 18.918 32.848 1.00 93.19 260 ARG A O 1
ATOM 2092 N N . ASP A 1 261 ? 5.745 19.682 33.676 1.00 94.50 261 ASP A N 1
ATOM 2093 C CA . ASP A 1 261 ? 5.573 21.067 33.233 1.00 94.50 261 ASP A CA 1
ATOM 2094 C C . ASP A 1 261 ? 5.461 21.141 31.700 1.00 94.50 261 ASP A C 1
ATOM 2096 O O . ASP A 1 261 ? 4.619 21.860 31.161 1.00 94.50 261 ASP A O 1
ATOM 2100 N N . PHE A 1 262 ? 6.253 20.333 30.985 1.00 96.00 262 PHE A N 1
ATOM 2101 C CA . PHE A 1 262 ? 6.138 20.207 29.536 1.00 96.00 262 PHE A CA 1
ATOM 2102 C C . PHE A 1 262 ? 4.753 19.691 29.117 1.00 96.00 262 PHE A C 1
ATOM 2104 O O . PHE A 1 262 ? 4.114 20.292 28.256 1.00 96.00 262 PHE A O 1
ATOM 2111 N N . MET A 1 263 ? 4.251 18.623 29.743 1.00 95.81 263 MET A N 1
ATOM 2112 C CA . MET A 1 263 ? 2.925 18.071 29.436 1.00 95.81 263 MET A CA 1
ATOM 2113 C C . MET A 1 263 ? 1.789 19.059 29.752 1.00 95.81 263 MET A C 1
ATOM 2115 O O . MET A 1 263 ? 0.801 19.112 29.018 1.00 95.81 263 MET A O 1
ATOM 2119 N N . GLU A 1 264 ? 1.930 19.874 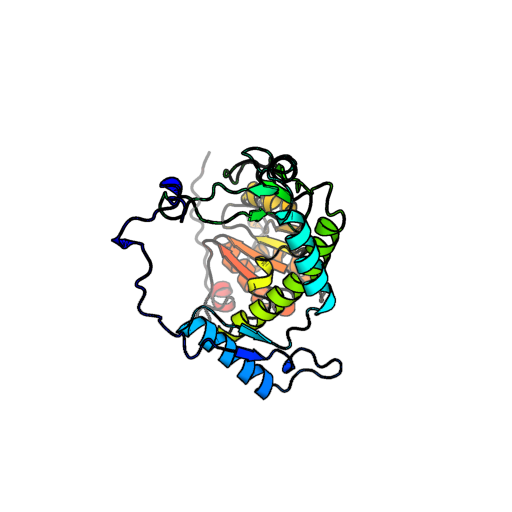30.803 1.00 94.62 264 GLU A N 1
ATOM 2120 C CA . GLU A 1 264 ? 0.988 20.956 31.130 1.00 94.62 264 GLU A CA 1
ATOM 2121 C C . GLU A 1 264 ? 0.996 22.064 30.071 1.00 94.62 264 GLU A C 1
ATOM 2123 O O . GLU A 1 264 ? -0.066 22.593 29.747 1.00 94.62 264 GLU A O 1
ATOM 2128 N N . SER A 1 265 ? 2.160 22.358 29.482 1.00 95.25 265 SER A N 1
ATOM 2129 C CA . SER A 1 265 ? 2.324 23.399 28.458 1.00 95.25 265 SER A CA 1
ATOM 2130 C C . SER A 1 265 ? 1.732 23.050 27.085 1.00 95.25 265 SER A C 1
ATOM 2132 O O . SER A 1 265 ? 1.538 23.939 26.255 1.00 95.25 265 SER A O 1
ATOM 2134 N N . LEU A 1 266 ? 1.435 21.771 26.830 1.00 92.88 266 LEU A N 1
ATOM 2135 C CA . LEU A 1 266 ? 0.846 21.329 25.565 1.00 92.88 266 LEU A CA 1
ATOM 2136 C C . LEU A 1 266 ? -0.611 21.816 25.423 1.00 92.88 266 LEU A C 1
ATOM 2138 O O . LEU A 1 266 ? -1.381 21.680 26.379 1.00 92.88 266 LEU A O 1
ATOM 2142 N N . PRO A 1 267 ? -1.039 22.293 24.239 1.00 90.69 267 PRO A N 1
ATOM 2143 C CA . PRO A 1 267 ? -2.444 22.571 23.936 1.00 90.69 267 PRO A CA 1
ATOM 2144 C C . PRO A 1 267 ? -3.341 21.343 24.141 1.00 90.69 267 PRO A C 1
ATOM 2146 O O . PRO A 1 267 ? -2.928 20.218 23.864 1.00 90.69 267 PRO A O 1
ATOM 2149 N N . ASP A 1 268 ? -4.593 21.542 24.558 1.00 81.56 268 ASP A N 1
ATOM 2150 C CA . ASP A 1 268 ? -5.501 20.436 24.910 1.00 81.56 268 ASP A CA 1
ATOM 2151 C C . ASP A 1 268 ? -5.868 19.524 23.728 1.00 81.56 268 ASP A C 1
ATOM 2153 O O . ASP A 1 268 ? -6.160 18.345 23.923 1.00 81.56 268 ASP A O 1
ATOM 2157 N N . GLN A 1 269 ? -5.814 20.034 22.494 1.00 78.56 269 GLN A N 1
ATOM 2158 C CA . GLN A 1 269 ? -6.036 19.236 21.283 1.00 78.56 269 GLN A CA 1
ATOM 2159 C C . GLN A 1 269 ? -4.776 18.485 20.816 1.00 78.56 269 GLN A C 1
ATOM 2161 O O . GLN A 1 269 ? -4.863 17.631 19.931 1.00 78.56 269 GLN A O 1
ATOM 2166 N N . GLN A 1 270 ? -3.600 18.781 21.381 1.00 85.12 270 GLN A N 1
ATOM 2167 C CA . GLN A 1 270 ? -2.344 18.167 20.962 1.00 85.12 270 GLN A CA 1
ATOM 2168 C C . GLN A 1 270 ? -2.086 16.870 21.733 1.00 85.12 270 GLN A C 1
ATOM 2170 O O . GLN A 1 270 ? -1.973 16.861 22.958 1.00 85.12 270 GLN A O 1
ATOM 2175 N N . LYS A 1 271 ? -1.919 15.766 20.994 1.00 92.19 271 LYS A N 1
ATOM 2176 C CA . LYS A 1 271 ? -1.505 14.475 21.556 1.00 92.19 271 LYS A CA 1
ATOM 2177 C C . LYS A 1 271 ? -0.057 14.149 21.213 1.00 92.19 271 LYS A C 1
ATOM 2179 O O . LYS A 1 271 ? 0.371 14.338 20.074 1.00 92.19 271 LYS A O 1
ATOM 2184 N N . VAL A 1 272 ? 0.669 13.597 22.181 1.00 95.81 272 VAL A N 1
ATOM 2185 C CA . VAL A 1 272 ? 2.065 13.164 22.017 1.00 95.81 272 VAL A CA 1
ATOM 2186 C C . VAL A 1 272 ? 2.208 11.643 22.047 1.00 95.81 272 VAL A C 1
ATOM 2188 O O . VAL A 1 272 ? 1.331 10.928 22.542 1.00 95.81 272 VAL A O 1
ATOM 2191 N N . VAL A 1 273 ? 3.312 11.143 21.497 1.00 96.44 273 VAL A N 1
ATOM 2192 C CA . VAL A 1 273 ? 3.811 9.782 21.722 1.00 96.44 273 VAL A CA 1
ATOM 2193 C C . VAL A 1 273 ? 4.870 9.869 22.810 1.00 96.44 273 VAL A C 1
ATOM 2195 O O . VAL A 1 273 ? 5.896 10.521 22.628 1.00 96.44 273 VAL A O 1
ATOM 2198 N N . LEU A 1 274 ? 4.611 9.241 23.949 1.00 96.12 274 LEU A N 1
ATOM 2199 C CA . LEU A 1 274 ? 5.455 9.351 25.129 1.00 96.12 274 LEU A CA 1
ATOM 2200 C C . LEU A 1 274 ? 6.360 8.123 25.238 1.00 96.12 274 LEU A C 1
ATOM 2202 O O . LEU A 1 274 ? 5.866 7.001 25.249 1.00 96.12 274 LEU A O 1
ATOM 2206 N N . VAL A 1 275 ? 7.676 8.313 25.305 1.00 96.81 275 VAL A N 1
ATOM 2207 C CA . VAL A 1 275 ? 8.657 7.218 25.298 1.00 96.81 275 VAL A CA 1
ATOM 2208 C C . VAL A 1 275 ? 9.533 7.309 26.539 1.00 96.81 275 VAL A C 1
ATOM 2210 O O . VAL A 1 275 ? 10.194 8.320 26.752 1.00 96.81 275 VAL A O 1
ATOM 2213 N N . GLY A 1 276 ? 9.557 6.255 27.352 1.00 93.88 276 GLY A N 1
ATOM 2214 C CA . GLY A 1 276 ? 10.357 6.182 28.574 1.00 93.88 276 GLY A CA 1
ATOM 2215 C C . GLY A 1 276 ? 11.372 5.050 28.497 1.00 93.88 276 GLY A C 1
ATOM 2216 O O . GLY A 1 276 ? 10.996 3.915 28.212 1.00 93.88 276 GLY A O 1
ATOM 2217 N N . HIS A 1 277 ? 12.644 5.347 28.767 1.00 93.56 277 HIS A N 1
ATOM 2218 C CA . HIS A 1 277 ? 13.712 4.348 28.873 1.00 93.56 277 HIS A CA 1
ATOM 2219 C C . HIS A 1 277 ? 14.021 4.019 30.340 1.00 93.56 277 HIS A C 1
ATOM 2221 O O . HIS A 1 277 ? 14.221 4.935 31.136 1.00 93.56 277 HIS A O 1
ATOM 2227 N N . SER A 1 278 ? 14.128 2.736 30.710 1.00 90.62 278 SER A N 1
ATOM 2228 C CA . SER A 1 278 ? 14.529 2.312 32.066 1.00 90.62 278 SER A CA 1
ATOM 2229 C C . SER A 1 278 ? 13.706 3.012 33.176 1.00 90.62 278 SER A C 1
ATOM 2231 O O . SER A 1 278 ? 12.474 2.926 33.183 1.00 90.62 278 SER A O 1
ATOM 2233 N N . LEU A 1 279 ? 14.347 3.738 34.102 1.00 84.00 279 LEU A N 1
ATOM 2234 C CA . LEU A 1 279 ? 13.689 4.523 35.159 1.00 84.00 279 LEU A CA 1
ATOM 2235 C C . LEU A 1 279 ? 12.710 5.584 34.616 1.00 84.00 279 LEU A C 1
ATOM 2237 O O . LEU A 1 279 ? 11.732 5.911 35.287 1.00 84.00 279 LEU A O 1
ATOM 2241 N N . GLY A 1 280 ? 12.915 6.066 33.385 1.00 87.31 280 GLY A N 1
ATOM 2242 C CA . GLY A 1 280 ? 12.001 6.976 32.690 1.00 87.31 280 GLY A CA 1
ATOM 2243 C C . GLY A 1 280 ? 10.591 6.403 32.523 1.00 87.31 280 GLY A C 1
ATOM 2244 O O . GLY A 1 280 ? 9.634 7.164 32.409 1.00 87.31 280 GLY A O 1
ATOM 2245 N N . GLY A 1 281 ? 10.441 5.077 32.616 1.00 87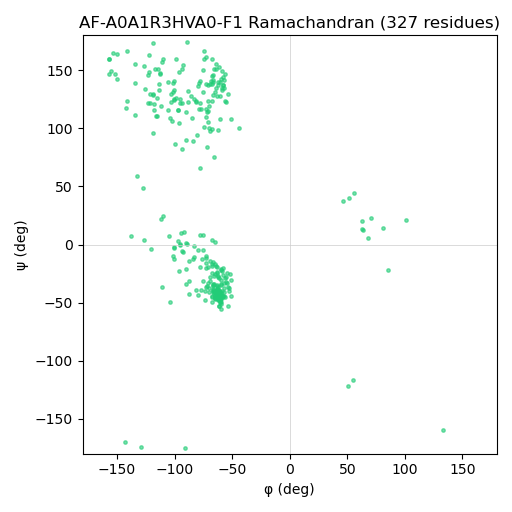.50 281 GLY A N 1
ATOM 2246 C CA . GLY A 1 281 ? 9.153 4.390 32.723 1.00 87.50 281 GLY A CA 1
ATOM 2247 C C . GLY A 1 281 ? 8.261 4.912 33.857 1.00 87.50 281 GLY A C 1
ATOM 2248 O O . GLY A 1 281 ? 7.063 5.113 33.660 1.00 87.50 281 GLY A O 1
ATOM 2249 N N . LEU A 1 282 ? 8.837 5.230 35.024 1.00 85.56 282 LEU A N 1
ATOM 2250 C CA . LEU A 1 282 ? 8.084 5.800 36.150 1.00 85.56 282 LEU A CA 1
ATOM 2251 C C . LEU A 1 282 ? 7.565 7.206 35.834 1.00 85.56 282 LEU A C 1
ATOM 2253 O O . LEU A 1 282 ? 6.424 7.536 36.154 1.00 85.56 282 LEU A O 1
ATOM 2257 N N . ALA A 1 283 ? 8.386 8.020 35.170 1.00 89.25 283 ALA A N 1
ATOM 2258 C CA . ALA A 1 283 ? 8.024 9.379 34.787 1.00 89.25 283 ALA A CA 1
ATOM 2259 C C . ALA A 1 283 ? 6.874 9.382 33.770 1.00 89.25 283 ALA A C 1
ATOM 2261 O O . ALA A 1 283 ? 5.888 10.101 33.947 1.00 89.25 283 ALA A O 1
ATOM 2262 N N . ILE A 1 284 ? 6.958 8.530 32.741 1.00 92.94 284 ILE A N 1
ATOM 2263 C CA . ILE A 1 284 ? 5.903 8.446 31.726 1.00 92.94 284 ILE A CA 1
ATOM 2264 C C . ILE A 1 284 ? 4.611 7.842 32.281 1.00 92.94 284 ILE A C 1
ATOM 2266 O O . ILE A 1 284 ? 3.532 8.276 31.894 1.00 92.94 284 ILE A O 1
ATOM 2270 N N . SER A 1 285 ? 4.701 6.926 33.249 1.00 89.38 285 SER A N 1
ATOM 2271 C CA . SER A 1 285 ? 3.526 6.358 33.922 1.00 89.38 285 SER A CA 1
ATOM 2272 C C . SER A 1 285 ? 2.764 7.422 34.716 1.00 89.38 285 SER A C 1
ATOM 2274 O O . SER A 1 285 ? 1.540 7.489 34.637 1.00 89.38 285 SER A O 1
ATOM 2276 N N . GLN A 1 286 ? 3.472 8.326 35.404 1.00 87.81 286 GLN A N 1
ATOM 2277 C CA . GLN A 1 286 ? 2.816 9.444 36.089 1.00 87.81 286 GLN A CA 1
ATOM 2278 C C . GLN A 1 286 ? 2.145 10.401 35.097 1.00 87.81 286 GLN A C 1
ATOM 2280 O O . GLN A 1 286 ? 1.032 10.874 35.330 1.00 87.81 286 GLN A O 1
ATOM 2285 N N . ALA A 1 287 ? 2.810 10.688 33.976 1.00 91.19 287 ALA A N 1
ATOM 2286 C CA . ALA A 1 287 ? 2.237 11.527 32.932 1.00 91.19 287 ALA A CA 1
ATOM 2287 C C . ALA A 1 287 ? 0.981 10.889 32.309 1.00 91.19 287 ALA A C 1
ATOM 2289 O O . ALA A 1 287 ? 0.033 11.609 32.012 1.00 91.19 287 ALA A O 1
ATOM 2290 N N . MET A 1 288 ? 0.936 9.559 32.168 1.00 91.00 288 MET A N 1
ATOM 2291 C CA . MET A 1 288 ? -0.248 8.825 31.704 1.00 91.00 288 MET A CA 1
ATOM 2292 C C . MET A 1 288 ? -1.439 8.963 32.654 1.00 91.00 288 MET A C 1
ATOM 2294 O O . MET A 1 288 ? -2.553 9.185 32.188 1.00 91.00 288 MET A O 1
ATOM 2298 N N . GLU A 1 289 ? -1.215 8.873 33.967 1.00 87.06 289 GLU A N 1
ATOM 2299 C CA . GLU A 1 289 ? -2.278 9.051 34.967 1.00 87.06 289 GLU A CA 1
ATOM 2300 C C . GLU A 1 289 ? -2.803 10.494 34.995 1.00 87.06 289 GLU A C 1
ATOM 2302 O O . GLU A 1 289 ? -4.006 10.723 35.116 1.00 87.06 289 GLU A O 1
ATOM 2307 N N . ARG A 1 290 ? -1.909 11.481 34.863 1.00 89.44 290 ARG A N 1
ATOM 2308 C CA . ARG A 1 290 ? -2.251 12.904 35.011 1.00 89.44 290 ARG A CA 1
ATOM 2309 C C . ARG A 1 290 ? -2.746 13.566 33.722 1.00 89.44 290 ARG A C 1
ATOM 2311 O O . ARG A 1 290 ? -3.582 14.464 33.791 1.00 89.44 290 ARG A O 1
ATOM 2318 N N . PHE A 1 291 ? -2.262 13.133 32.558 1.00 92.88 291 PHE A N 1
ATOM 2319 C CA . PHE A 1 291 ? -2.570 13.726 31.247 1.00 92.88 291 PHE A CA 1
ATOM 2320 C C . PHE A 1 291 ? -3.067 12.696 30.214 1.00 92.88 291 PHE A C 1
ATOM 2322 O O . PHE A 1 291 ? -2.600 12.706 29.070 1.00 92.88 291 PHE A O 1
ATOM 2329 N N . PRO A 1 292 ? -4.042 11.824 30.545 1.00 90.56 292 PRO A N 1
ATOM 2330 C CA . PRO A 1 292 ? -4.465 10.741 29.651 1.00 90.56 292 PRO A CA 1
ATOM 2331 C C . PRO A 1 292 ? -5.022 11.250 28.312 1.00 90.56 292 PRO A C 1
ATOM 2333 O O . PRO A 1 292 ? -4.886 10.589 27.288 1.00 90.56 292 PRO A O 1
ATOM 2336 N N . HIS A 1 293 ? -5.606 12.452 28.286 1.00 91.50 293 HIS A N 1
ATOM 2337 C CA . HIS A 1 293 ? -6.156 13.062 27.073 1.00 91.50 293 HIS A CA 1
ATOM 2338 C C . HIS A 1 293 ? -5.087 13.665 26.142 1.00 91.50 293 HIS A C 1
ATOM 2340 O O . HIS A 1 293 ? -5.359 13.828 24.953 1.00 91.50 293 HIS A O 1
ATOM 2346 N N . LYS A 1 294 ? -3.873 13.940 26.646 1.00 93.62 294 LYS A N 1
ATOM 2347 C CA . LYS A 1 294 ? -2.748 14.508 25.874 1.00 93.62 294 LYS A CA 1
ATOM 2348 C C . LYS A 1 294 ? -1.786 13.443 25.344 1.00 93.62 294 LYS A C 1
ATOM 2350 O O . LYS A 1 294 ? -0.802 13.768 24.685 1.00 93.62 294 LYS A O 1
ATOM 2355 N N . ILE A 1 295 ? -2.041 12.161 25.607 1.00 94.19 295 ILE A N 1
ATOM 2356 C CA . ILE A 1 295 ? -1.165 11.053 25.209 1.00 94.19 295 ILE A CA 1
ATOM 2357 C C . ILE A 1 295 ? -1.905 10.172 24.203 1.00 94.19 295 ILE A C 1
ATOM 2359 O O . ILE A 1 295 ? -3.020 9.722 24.442 1.00 94.19 295 ILE A O 1
ATOM 2363 N N . SER A 1 296 ? -1.285 9.947 23.046 1.00 92.56 296 SER A N 1
ATOM 2364 C CA . SER A 1 296 ? -1.807 9.040 22.014 1.00 92.56 296 SER A CA 1
ATOM 2365 C C . SER A 1 296 ? -1.345 7.602 22.232 1.00 92.56 296 SER A C 1
ATOM 2367 O O . SER A 1 296 ? -2.134 6.673 22.098 1.00 92.56 296 SER A O 1
ATOM 2369 N N . VAL A 1 297 ? -0.066 7.431 22.572 1.00 93.31 297 VAL A N 1
ATOM 2370 C CA . VAL A 1 297 ? 0.596 6.146 22.813 1.00 93.31 297 VAL A CA 1
ATOM 2371 C C . VAL A 1 297 ? 1.702 6.370 23.843 1.00 93.31 297 VAL A C 1
ATOM 2373 O O . VAL A 1 297 ? 2.386 7.395 23.795 1.00 93.31 297 VAL A O 1
ATOM 2376 N N . ALA A 1 298 ? 1.895 5.405 24.743 1.00 92.56 298 ALA A N 1
ATOM 2377 C CA . ALA A 1 298 ? 3.047 5.339 25.636 1.00 92.56 298 ALA A CA 1
ATOM 2378 C C . ALA A 1 298 ? 3.915 4.117 25.294 1.00 92.56 298 ALA A C 1
ATOM 2380 O O . ALA A 1 298 ? 3.396 3.017 25.108 1.00 92.56 298 ALA A O 1
ATOM 2381 N N . VAL A 1 299 ? 5.230 4.309 25.201 1.00 93.75 299 VAL A N 1
ATOM 2382 C CA . VAL A 1 299 ? 6.217 3.294 24.813 1.00 93.75 299 VAL A CA 1
ATOM 2383 C C . VAL A 1 299 ? 7.237 3.129 25.936 1.00 93.75 299 VAL A C 1
ATOM 2385 O O . VAL A 1 299 ? 7.928 4.075 26.312 1.00 93.75 299 VAL A O 1
ATOM 2388 N N . PHE A 1 300 ? 7.354 1.907 26.449 1.00 90.62 300 PHE A N 1
ATOM 2389 C CA . PHE A 1 300 ? 8.292 1.535 27.506 1.00 90.62 300 PHE A CA 1
ATOM 2390 C C . PHE A 1 300 ? 9.484 0.799 26.888 1.00 90.62 300 PHE A C 1
ATOM 2392 O O . PHE A 1 300 ? 9.370 -0.356 26.484 1.00 90.62 300 PHE A O 1
ATOM 2399 N N . VAL A 1 301 ? 10.636 1.462 26.803 1.00 89.00 301 VAL A N 1
ATOM 2400 C CA . VAL A 1 301 ? 11.871 0.884 26.255 1.00 89.00 301 VAL A CA 1
ATOM 2401 C C . VAL A 1 301 ? 12.704 0.364 27.416 1.00 89.00 301 VAL A C 1
ATOM 2403 O O . VAL A 1 301 ? 13.253 1.162 28.173 1.00 89.00 301 VAL A O 1
ATOM 2406 N N . THR A 1 302 ? 12.733 -0.962 27.600 1.00 88.25 302 THR A N 1
ATOM 2407 C CA . THR A 1 302 ? 13.434 -1.620 28.728 1.00 88.25 302 THR A CA 1
ATOM 2408 C C . THR A 1 302 ? 13.148 -0.938 30.076 1.00 88.25 302 THR A C 1
ATOM 2410 O O . THR A 1 302 ? 14.035 -0.770 30.912 1.00 88.25 302 THR A O 1
ATOM 2413 N N . ALA A 1 303 ? 11.904 -0.482 30.253 1.00 86.38 303 ALA A N 1
ATOM 2414 C CA . ALA A 1 303 ? 11.516 0.480 31.275 1.00 86.38 303 ALA A CA 1
ATOM 2415 C C . ALA A 1 303 ? 10.645 -0.120 32.375 1.00 86.38 303 ALA A C 1
ATOM 2417 O O . ALA A 1 303 ? 9.960 -1.122 32.174 1.00 86.38 303 ALA A O 1
ATOM 2418 N N . LEU A 1 304 ? 10.656 0.527 33.542 1.00 77.56 304 LEU A N 1
ATOM 2419 C CA . LEU A 1 304 ? 9.759 0.176 34.639 1.00 77.56 304 LEU A CA 1
ATOM 2420 C C . LEU A 1 304 ? 8.316 0.507 34.250 1.00 77.56 304 LEU A C 1
ATOM 2422 O O . LEU A 1 304 ? 8.013 1.656 33.940 1.00 77.56 304 LEU A O 1
ATOM 2426 N N . MET A 1 305 ? 7.432 -0.487 34.309 1.00 81.38 305 MET A N 1
ATOM 2427 C CA . MET A 1 305 ? 6.004 -0.341 34.029 1.00 81.38 305 MET A CA 1
ATOM 2428 C C . MET A 1 305 ? 5.211 -0.712 35.292 1.00 81.38 305 MET A C 1
ATOM 2430 O O . MET A 1 305 ? 5.000 -1.899 35.551 1.00 81.38 305 MET A O 1
ATOM 2434 N N . PRO A 1 306 ? 4.821 0.270 36.127 1.00 71.19 306 PRO A N 1
ATOM 2435 C CA . PRO A 1 306 ? 3.993 0.026 37.302 1.00 71.19 306 PRO A CA 1
ATOM 2436 C C . PRO A 1 306 ? 2.642 -0.567 36.877 1.00 71.19 306 PRO A C 1
ATOM 2438 O O . PRO A 1 306 ? 1.977 -0.047 35.983 1.00 71.19 306 PRO A O 1
ATOM 2441 N N . GLY A 1 307 ? 2.260 -1.689 37.488 1.00 59.44 307 GLY A N 1
ATOM 2442 C CA . GLY A 1 307 ? 0.996 -2.372 37.211 1.00 59.44 307 GLY A CA 1
ATOM 2443 C C . GLY A 1 307 ? -0.155 -1.881 38.099 1.00 59.44 307 GLY A C 1
ATOM 2444 O O . GLY A 1 307 ? 0.071 -1.146 39.059 1.00 59.44 307 GLY A O 1
ATOM 2445 N N . PRO A 1 308 ? -1.394 -2.347 37.859 1.00 58.28 308 PRO A N 1
ATOM 2446 C CA . PRO A 1 308 ? -2.577 -1.943 38.630 1.00 58.28 308 PRO A CA 1
ATOM 2447 C C . PRO A 1 308 ? -2.489 -2.258 40.136 1.00 58.28 308 PRO A C 1
ATOM 2449 O O . PRO A 1 308 ? -3.170 -1.629 40.940 1.00 58.28 308 PRO A O 1
ATOM 2452 N N . THR A 1 309 ? -1.632 -3.201 40.538 1.00 53.59 309 THR A N 1
ATOM 2453 C CA . THR A 1 309 ? -1.360 -3.561 41.942 1.00 53.59 309 THR A CA 1
ATOM 2454 C C . THR A 1 309 ? -0.167 -2.818 42.555 1.00 53.59 309 THR A C 1
ATOM 2456 O O . THR A 1 309 ? 0.085 -2.951 43.750 1.00 53.59 309 THR 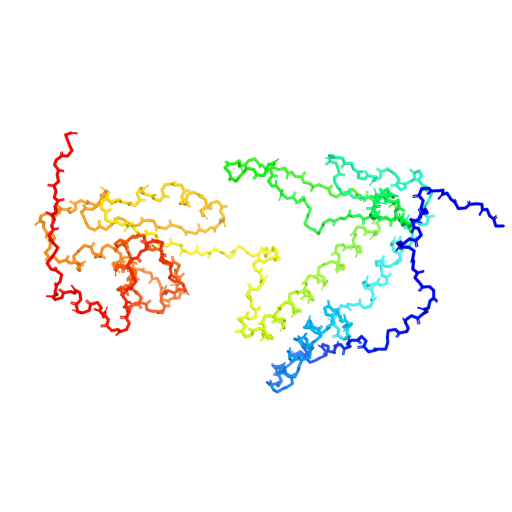A O 1
ATOM 2459 N N . LEU A 1 310 ? 0.567 -2.033 41.761 1.00 54.28 310 LEU A N 1
ATOM 2460 C CA . LEU A 1 310 ? 1.774 -1.304 42.153 1.00 54.28 310 LEU A CA 1
ATOM 2461 C C . LEU A 1 310 ? 1.669 0.142 41.641 1.00 54.28 310 LEU A C 1
ATOM 2463 O O . LEU A 1 310 ? 2.473 0.590 40.831 1.00 54.28 310 LEU A O 1
ATOM 2467 N N . ASN A 1 311 ? 0.618 0.847 42.071 1.00 55.12 311 ASN A N 1
ATOM 2468 C CA . ASN A 1 311 ? 0.343 2.219 41.636 1.00 55.12 311 ASN A CA 1
ATOM 2469 C C . ASN A 1 311 ? 1.451 3.194 42.080 1.00 55.12 311 ASN A C 1
ATOM 2471 O O . ASN A 1 311 ? 2.156 2.955 43.067 1.00 55.12 311 ASN A O 1
ATOM 2475 N N . ILE A 1 312 ? 1.608 4.314 41.366 1.00 52.97 312 ILE A N 1
ATOM 2476 C CA . ILE A 1 312 ? 2.674 5.282 41.664 1.00 52.97 312 ILE A CA 1
ATOM 2477 C C . ILE A 1 312 ? 2.570 5.836 43.083 1.00 52.97 312 ILE A C 1
ATOM 2479 O O . ILE A 1 312 ? 3.603 6.019 43.722 1.00 52.97 312 ILE A O 1
ATOM 2483 N N . SER A 1 313 ? 1.367 6.028 43.626 1.00 55.41 313 SER A N 1
ATOM 2484 C CA . SER A 1 313 ? 1.175 6.416 45.032 1.00 55.41 313 SER A CA 1
ATOM 2485 C C . SER A 1 313 ? 1.916 5.481 46.003 1.00 55.41 313 SER A C 1
ATOM 2487 O O . SER A 1 313 ? 2.555 5.953 46.938 1.00 55.41 313 SER A O 1
ATOM 2489 N N . THR A 1 314 ? 1.968 4.176 45.714 1.00 51.97 314 THR A N 1
ATOM 2490 C CA . THR A 1 314 ? 2.704 3.185 46.519 1.00 51.97 314 THR A CA 1
ATOM 2491 C C . THR A 1 314 ? 4.229 3.319 46.372 1.00 51.97 314 THR A C 1
ATOM 2493 O O . THR A 1 314 ? 4.967 3.133 47.340 1.00 51.97 314 THR A O 1
ATOM 2496 N N . LEU A 1 315 ? 4.726 3.674 45.181 1.00 49.75 315 LEU A N 1
ATOM 2497 C CA . LEU A 1 315 ? 6.155 3.925 44.927 1.00 49.75 315 LEU A CA 1
ATOM 2498 C C . LEU A 1 315 ? 6.627 5.271 45.499 1.00 49.75 315 LEU A C 1
ATOM 2500 O O . LEU A 1 315 ? 7.774 5.384 45.929 1.00 49.75 315 LEU A O 1
ATOM 2504 N N . THR A 1 316 ? 5.736 6.264 45.546 1.00 46.44 316 THR A N 1
ATOM 2505 C CA . THR A 1 316 ? 6.006 7.610 46.074 1.00 46.44 316 THR A CA 1
ATOM 2506 C C . THR A 1 316 ? 6.200 7.591 47.597 1.00 46.44 316 THR A C 1
ATOM 2508 O O . THR A 1 316 ? 6.956 8.404 48.119 1.00 46.44 316 THR A O 1
ATOM 2511 N N . GLU A 1 317 ? 5.578 6.637 48.305 1.00 43.50 317 GLU A N 1
ATOM 2512 C CA . GLU A 1 317 ? 5.664 6.497 49.770 1.00 43.50 317 GLU A CA 1
ATOM 2513 C C . GLU A 1 317 ? 6.710 5.479 50.268 1.00 43.50 317 GLU A C 1
ATOM 2515 O O . GLU A 1 317 ? 7.143 5.575 51.416 1.00 43.50 317 GLU A O 1
ATOM 2520 N N . ARG A 1 318 ? 7.123 4.489 49.455 1.00 34.50 318 ARG A N 1
ATOM 2521 C CA . ARG A 1 318 ? 7.957 3.354 49.925 1.00 34.50 318 ARG A CA 1
ATOM 2522 C C . ARG A 1 318 ? 9.314 3.171 49.246 1.00 34.50 318 ARG A C 1
ATOM 2524 O O . ARG A 1 318 ? 10.074 2.298 49.666 1.00 34.50 318 ARG A O 1
ATOM 2531 N N . ALA A 1 319 ? 9.662 3.961 48.234 1.00 34.56 319 ALA A N 1
ATOM 2532 C CA . ALA A 1 319 ? 10.972 3.850 47.598 1.00 34.56 319 ALA A CA 1
ATOM 2533 C C . ALA A 1 319 ? 12.043 4.641 48.373 1.00 34.56 319 ALA A C 1
ATOM 2535 O O . ALA A 1 319 ? 12.333 5.795 48.064 1.00 34.56 319 ALA A O 1
ATOM 2536 N N . TYR A 1 320 ? 12.692 3.999 49.351 1.00 32.09 320 TYR A N 1
ATOM 2537 C CA . TYR A 1 320 ? 14.042 4.408 49.747 1.00 32.09 320 TYR A CA 1
ATOM 2538 C C . TYR A 1 320 ? 14.987 4.048 48.598 1.00 32.09 320 TYR A C 1
ATOM 2540 O O . TYR A 1 320 ? 15.401 2.898 48.455 1.00 32.09 320 TYR A O 1
ATOM 2548 N N . ILE A 1 321 ? 15.301 5.020 47.744 1.00 36.44 321 ILE A N 1
ATOM 2549 C CA . ILE A 1 321 ? 16.343 4.856 46.730 1.00 36.44 321 ILE A CA 1
ATOM 2550 C C . ILE A 1 321 ? 17.683 4.814 47.471 1.00 36.44 321 ILE A C 1
ATOM 2552 O O . ILE A 1 321 ? 18.218 5.842 47.885 1.00 36.44 321 ILE A O 1
ATOM 2556 N N . VAL A 1 322 ? 18.213 3.607 47.672 1.00 25.31 322 VAL A N 1
ATOM 2557 C CA . VAL A 1 322 ? 19.606 3.416 48.079 1.00 25.31 322 VAL A CA 1
ATOM 2558 C C . VAL A 1 322 ? 20.464 3.696 46.853 1.00 25.31 322 VAL A C 1
ATOM 2560 O O . VAL A 1 322 ? 20.580 2.873 45.948 1.00 25.31 322 VAL A O 1
ATOM 2563 N N . TRP A 1 323 ? 21.050 4.887 46.812 1.00 32.22 323 TRP A N 1
ATOM 2564 C CA . TRP A 1 323 ? 22.084 5.221 45.848 1.00 32.22 323 TRP A CA 1
ATOM 2565 C C . TRP A 1 323 ? 23.364 4.461 46.205 1.00 32.22 323 TRP A C 1
ATOM 2567 O O . TRP A 1 323 ? 24.054 4.827 47.155 1.00 32.22 323 TRP A O 1
ATOM 2577 N N . ILE A 1 324 ? 23.706 3.411 45.458 1.00 24.91 324 ILE A N 1
ATOM 2578 C CA . ILE A 1 324 ? 25.068 2.866 45.500 1.00 24.91 324 ILE A CA 1
ATOM 2579 C C . ILE A 1 324 ? 25.872 3.604 44.430 1.00 24.91 324 ILE A C 1
ATOM 2581 O O . ILE A 1 324 ? 25.902 3.208 43.268 1.00 24.91 324 ILE A O 1
ATOM 2585 N N . PHE A 1 325 ? 26.488 4.718 44.827 1.00 29.47 325 PHE A N 1
ATOM 2586 C CA . PHE A 1 325 ? 27.511 5.386 44.029 1.00 29.47 325 PHE A CA 1
ATOM 2587 C C . PHE A 1 325 ? 28.864 4.713 44.280 1.00 29.47 325 PHE A C 1
ATOM 2589 O O . PHE A 1 325 ? 29.321 4.633 45.419 1.00 29.47 325 PHE A O 1
ATOM 2596 N N . GLY A 1 326 ? 29.520 4.268 43.211 1.00 24.59 326 GLY A N 1
ATOM 2597 C CA . GLY A 1 326 ? 30.972 4.118 43.177 1.00 24.59 326 GLY A CA 1
ATOM 2598 C C . GLY A 1 326 ? 31.566 5.308 42.416 1.00 24.59 326 GLY A C 1
ATOM 2599 O O . GLY A 1 326 ? 30.972 5.716 41.416 1.00 24.59 326 GLY A O 1
ATOM 2600 N N . PRO A 1 327 ? 32.690 5.897 42.857 1.00 26.12 327 PRO A N 1
ATOM 2601 C CA . PRO A 1 327 ? 33.337 6.960 42.105 1.00 26.12 327 PRO A CA 1
ATOM 2602 C C . PRO A 1 327 ? 33.966 6.371 40.838 1.00 26.12 327 PRO A C 1
ATOM 2604 O O . PRO A 1 327 ? 34.856 5.525 40.913 1.00 26.12 327 PRO A O 1
ATOM 2607 N N . THR A 1 328 ? 33.527 6.828 39.672 1.00 28.95 328 THR A N 1
ATOM 2608 C CA . THR A 1 328 ? 34.367 6.810 38.471 1.00 28.95 328 THR A CA 1
ATOM 2609 C C . THR A 1 328 ? 35.119 8.133 38.432 1.00 28.95 328 THR A C 1
ATOM 2611 O O . THR A 1 328 ? 34.489 9.188 38.364 1.00 28.95 328 THR A O 1
ATOM 2614 N N . PHE A 1 329 ? 36.440 8.030 38.591 1.00 34.78 329 PHE A N 1
ATOM 2615 C CA . PHE A 1 329 ? 37.420 9.114 38.505 1.00 34.78 329 PHE A CA 1
ATOM 2616 C C . PHE A 1 329 ? 37.378 9.854 37.169 1.00 34.78 329 PHE A C 1
ATOM 2618 O O . PHE A 1 329 ? 37.066 9.196 36.148 1.00 34.78 329 PHE A O 1
#

InterPro domains:
  IPR000073 Alpha/beta hydrolase fold-1 [PF00561] (203-311)
  IPR026992 Non-haem dioxygenase, N-terminal domain [PF14226] (26-152)
  IPR027443 Isopenicillin N synthase-like superfamily [G3DSA:2.60.120.330] (18-204)
  IPR029058 Alpha/Beta hydrolase fold [G3DSA:3.40.50.1820] (205-323)
  IPR029058 Alpha/Beta hydrolase fold [SSF53474] (202-307)
  IPR045889 Methylesterase/Alpha-hydroxynitrile lyase [PTHR10992] (201-317)

Solvent-accessible surface area (backbone atoms only — not comparable to full-atom values): 19338 Å² total; per-residue (Å²): 131,81,84,76,64,70,63,55,59,64,56,81,91,70,49,82,71,84,69,80,76,78,78,81,75,74,41,76,44,73,37,54,70,78,66,55,91,85,57,84,59,56,68,66,60,51,51,50,52,22,49,53,51,33,47,28,51,70,78,63,68,51,66,46,76,39,64,69,78,67,56,69,66,48,51,51,47,31,52,49,29,50,51,57,37,70,70,48,57,67,80,64,50,56,75,23,43,40,48,99,82,41,75,25,16,28,48,60,78,54,61,60,94,89,24,39,45,97,54,75,50,73,46,74,66,86,60,72,68,34,79,41,69,64,56,92,49,88,86,57,82,54,67,39,78,45,58,64,41,75,58,83,62,45,69,58,35,60,58,27,48,49,60,40,47,57,46,48,49,57,44,49,52,55,52,43,23,38,48,25,45,47,72,76,40,60,43,70,69,58,52,82,77,51,88,62,93,60,86,82,54,47,38,38,38,38,33,39,28,78,98,43,19,31,71,78,41,64,71,54,51,57,54,46,41,74,69,58,24,48,72,46,62,42,40,38,52,41,19,68,86,41,88,50,56,63,90,74,52,88,47,72,68,53,32,38,36,50,57,52,55,52,62,68,69,49,58,82,88,48,53,28,38,40,35,10,27,29,58,14,13,54,50,48,51,52,46,47,74,76,39,55,78,37,47,74,46,80,44,68,47,86,31,48,75,76,46,95,92,48,44,66,73,59,52,75,75,64,64,79,79,79,80,86,81,75,91,80,131

Organism: Corchorus capsularis (NCBI:txid210143)

Mean predicted aligned error: 16.21 Å

Radius of gyration: 28.81 Å; Cα contacts (8 Å, |Δi|>4): 443; chains: 1; bounding box: 64×56×85 Å